Protein AF-A0A2M6YJS7-F1 (afdb_monomer_lite)

Secondary structure (DSSP, 8-state):
--HHHHHHHHHHHHHHHHHHHHHHHHHHHHHHHHHHTTHHHHHS----GGG--HHHHSSSGGGGSHHHHHHHHHHH----S--GGGSGGGHHHHHHHHTSTT-HHHHHHHHHTTEEEETTTEEEE-TTTT-TTB-TTT--B--SSS-GGGS-TTBTB-HHHHHSGGG-HHHHHHHHHHHHH----

Radius of gyration: 23.85 Å; chains: 1; bounding box: 64×37×56 Å

pLDDT: mean 90.02, std 8.27, range [50.81, 96.88]

Foldseek 3Di:
DPPVVVVVVVVVVVVCCVPVNPVVVVVVVVVVVCLVVCVVCVVDPDDDPVPDQQLVVDPHSVCSDPVNVVVCCVVDPDDDPDDLVCLVVCLVVCVVQCPDCPALQNQLVCVVVQWHQFPVHDIFRQGVVGPLQAQRVPRFGDDPPDDPSPTDCCNRHRVCSSCRVVVVPNVVSVVNSCSNPVDPD

Sequence (185 aa):
MAPIRFMQTTKKAVQLVRHFGPGWVCFRLVHALRARAGGLRRGMPAQEWREQPLKGLLKDPALAEPRAYLDYRHAHAPVFFFEPARRRDYSSFFAQWDAEAGSPVALAESLRQGKLRYFARVDGEVGFPPDWHGNPFSGVRAPVDLHWSRIGDFGFGDIKVIWEPNRFGFAYDLVRAYRRTGDER

Structure (mmCIF, N/CA/C/O backbone):
data_AF-A0A2M6YJS7-F1
#
_entry.id   AF-A0A2M6YJS7-F1
#
loop_
_atom_site.group_PDB
_atom_site.id
_atom_site.type_symbol
_atom_site.label_atom_id
_atom_site.label_alt_id
_atom_site.label_comp_id
_atom_site.label_asym_id
_atom_site.label_entity_id
_atom_site.label_seq_id
_atom_site.pdbx_PDB_ins_code
_atom_site.Cartn_x
_atom_site.Cartn_y
_atom_site.Cartn_z
_atom_site.occupancy
_atom_site.B_iso_or_equiv
_atom_site.auth_seq_id
_atom_site.auth_comp_id
_atom_site.auth_asym_id
_atom_site.auth_atom_id
_atom_site.pdbx_PDB_model_num
ATOM 1 N N . MET A 1 1 ? 39.718 11.093 -23.061 1.00 50.81 1 MET A N 1
ATOM 2 C CA . MET A 1 1 ? 38.841 10.937 -21.871 1.00 50.81 1 MET A CA 1
ATOM 3 C C . MET A 1 1 ? 37.839 9.761 -21.946 1.00 50.81 1 MET A C 1
ATOM 5 O O . MET A 1 1 ? 37.037 9.606 -21.036 1.00 50.81 1 MET A O 1
ATOM 9 N N . ALA A 1 2 ? 37.896 8.886 -22.965 1.00 53.66 2 ALA A N 1
ATOM 10 C CA . ALA A 1 2 ? 37.073 7.669 -23.084 1.00 53.66 2 ALA A CA 1
ATOM 11 C C . ALA A 1 2 ? 37.605 6.366 -22.412 1.00 53.66 2 ALA A C 1
ATOM 13 O O . ALA A 1 2 ? 36.776 5.557 -21.989 1.00 53.66 2 ALA A O 1
ATOM 14 N N . PRO A 1 3 ? 38.927 6.120 -22.247 1.00 56.59 3 PRO A N 1
ATOM 15 C CA . PRO A 1 3 ? 39.416 4.783 -21.867 1.00 56.59 3 PRO A CA 1
ATOM 16 C C . PRO A 1 3 ? 39.134 4.410 -20.400 1.00 56.59 3 PRO A C 1
ATOM 18 O O . PRO A 1 3 ? 38.899 3.246 -20.081 1.00 56.59 3 PRO A O 1
ATOM 21 N N . ILE A 1 4 ? 39.062 5.404 -19.507 1.00 60.44 4 ILE A N 1
ATOM 22 C CA . ILE A 1 4 ? 38.832 5.198 -18.066 1.00 60.44 4 ILE A CA 1
ATOM 23 C C . ILE A 1 4 ? 37.407 4.678 -17.794 1.00 60.44 4 ILE A C 1
ATOM 25 O O . ILE A 1 4 ? 37.215 3.771 -16.983 1.00 60.44 4 ILE A O 1
ATOM 29 N N . ARG A 1 5 ? 36.401 5.192 -18.516 1.00 57.56 5 ARG A N 1
ATOM 30 C CA . ARG A 1 5 ? 34.992 4.768 -18.386 1.00 57.56 5 ARG A CA 1
ATOM 31 C C . ARG A 1 5 ? 34.768 3.335 -18.878 1.00 57.56 5 ARG A C 1
ATOM 33 O O . ARG A 1 5 ? 33.973 2.596 -18.293 1.00 57.56 5 ARG A O 1
ATOM 40 N N . PHE A 1 6 ? 35.494 2.931 -19.921 1.00 60.34 6 PHE A N 1
ATOM 41 C CA . PHE A 1 6 ? 35.417 1.582 -20.476 1.00 60.34 6 PHE A CA 1
ATOM 42 C C . PHE A 1 6 ? 35.962 0.543 -19.486 1.00 60.34 6 PHE A C 1
ATOM 44 O O . PHE A 1 6 ? 35.243 -0.384 -19.121 1.00 60.34 6 PHE A O 1
ATOM 51 N N . MET A 1 7 ? 37.160 0.763 -18.927 1.00 60.50 7 MET A N 1
ATOM 52 C CA . MET A 1 7 ? 37.754 -0.143 -17.929 1.00 60.50 7 MET A CA 1
ATOM 53 C C . MET A 1 7 ? 36.890 -0.311 -16.670 1.00 60.50 7 MET A C 1
ATOM 55 O O . MET A 1 7 ? 36.816 -1.404 -16.106 1.00 60.50 7 MET A O 1
ATOM 59 N N . GLN A 1 8 ? 36.213 0.751 -16.222 1.00 68.94 8 GLN A N 1
ATOM 60 C CA . GLN A 1 8 ? 35.293 0.676 -15.083 1.00 68.94 8 GLN A CA 1
ATOM 61 C C . GLN A 1 8 ? 34.052 -0.174 -15.388 1.00 68.94 8 GLN A C 1
ATOM 63 O O . GLN A 1 8 ? 33.571 -0.893 -14.514 1.00 68.94 8 GLN A O 1
ATOM 68 N N . THR A 1 9 ? 33.550 -0.125 -16.621 1.00 79.69 9 THR A N 1
ATOM 69 C CA . THR A 1 9 ? 32.379 -0.900 -17.055 1.00 79.69 9 THR A CA 1
ATOM 70 C C . THR A 1 9 ? 32.705 -2.390 -17.141 1.00 79.69 9 THR A C 1
ATOM 72 O O . THR A 1 9 ? 31.954 -3.213 -16.618 1.00 79.69 9 THR A O 1
ATOM 75 N N . THR A 1 10 ? 33.867 -2.743 -17.696 1.00 79.19 10 THR A N 1
ATOM 76 C CA . THR A 1 10 ? 34.313 -4.140 -17.798 1.00 79.19 10 THR A CA 1
ATOM 77 C C . THR A 1 10 ? 34.559 -4.754 -16.420 1.00 79.19 10 THR A C 1
ATOM 79 O O . THR A 1 10 ? 34.109 -5.866 -16.153 1.00 79.19 10 THR A O 1
ATOM 82 N N . LYS A 1 11 ? 35.190 -4.010 -15.496 1.00 86.00 11 LYS A N 1
ATOM 83 C CA . LYS A 1 11 ? 35.382 -4.460 -14.105 1.00 86.00 11 LYS A CA 1
ATOM 84 C C . LYS A 1 11 ? 34.052 -4.717 -13.391 1.00 86.00 11 LYS A C 1
ATOM 86 O O . LYS A 1 11 ? 33.906 -5.749 -12.741 1.00 86.00 11 LYS A O 1
ATOM 91 N N . LYS A 1 12 ? 33.068 -3.825 -13.554 1.00 86.88 12 LYS A N 1
ATOM 92 C CA . LYS A 1 12 ? 31.717 -4.010 -12.998 1.00 86.88 12 LYS A CA 1
ATOM 93 C C . LYS A 1 12 ? 31.018 -5.232 -13.595 1.00 86.88 12 LYS A C 1
ATOM 95 O O . LYS A 1 12 ? 30.415 -5.994 -12.851 1.00 86.88 12 LYS A O 1
ATOM 100 N N . ALA A 1 13 ? 31.130 -5.456 -14.904 1.00 87.25 13 ALA A N 1
ATOM 101 C CA . ALA A 1 13 ? 30.542 -6.626 -15.559 1.00 87.25 13 ALA A CA 1
ATOM 102 C C . ALA A 1 13 ? 31.133 -7.942 -15.025 1.00 87.25 13 ALA A C 1
ATOM 104 O O . ALA A 1 13 ? 30.385 -8.854 -14.679 1.00 87.25 13 ALA A O 1
ATOM 105 N N . VAL A 1 14 ? 32.461 -8.011 -14.873 1.00 91.81 14 VAL A N 1
ATOM 106 C CA . VAL A 1 14 ? 33.139 -9.172 -14.272 1.00 91.81 14 VAL A CA 1
ATOM 107 C C . VAL A 1 14 ? 32.681 -9.391 -12.829 1.00 91.81 14 VAL A C 1
ATOM 109 O O . VAL A 1 14 ? 32.378 -10.520 -12.453 1.00 91.81 14 VAL A O 1
ATOM 112 N N . GLN A 1 15 ? 32.576 -8.329 -12.025 1.00 94.31 15 GLN A N 1
ATOM 113 C CA . GLN A 1 15 ? 32.067 -8.425 -10.652 1.00 94.31 15 GLN A CA 1
ATOM 114 C C . GLN A 1 15 ? 30.615 -8.918 -10.604 1.00 94.31 15 GLN A C 1
ATOM 116 O O . GLN A 1 15 ? 30.293 -9.777 -9.787 1.00 94.31 15 GLN A O 1
ATOM 121 N N . LEU A 1 16 ? 29.749 -8.435 -11.498 1.00 93.56 16 LEU A N 1
ATOM 122 C CA . LEU A 1 16 ? 28.357 -8.882 -11.574 1.00 93.56 16 LEU A CA 1
ATOM 123 C C . LEU A 1 16 ? 28.262 -10.375 -11.901 1.00 93.56 16 LEU A C 1
ATOM 125 O O . LEU A 1 16 ? 27.552 -11.099 -11.210 1.00 93.56 16 LEU A O 1
ATOM 129 N N . VAL A 1 17 ? 29.011 -10.850 -12.900 1.00 95.25 17 VAL A N 1
ATOM 130 C CA . VAL A 1 17 ? 29.032 -12.278 -13.253 1.00 95.25 17 VAL A CA 1
ATOM 131 C C . VAL A 1 17 ? 29.615 -13.115 -12.115 1.00 95.25 17 VAL A C 1
ATOM 133 O O . VAL A 1 17 ? 29.064 -14.161 -11.793 1.00 95.25 17 VAL A O 1
ATOM 136 N N . ARG A 1 18 ? 30.690 -12.649 -11.468 1.00 95.38 18 ARG A N 1
ATOM 137 C CA . ARG A 1 18 ? 31.338 -13.362 -10.360 1.00 95.38 18 ARG A CA 1
ATOM 138 C C . ARG A 1 18 ? 30.423 -13.530 -9.146 1.00 95.38 18 ARG A C 1
ATOM 140 O O . ARG A 1 18 ? 30.452 -14.585 -8.526 1.00 95.38 18 ARG A O 1
ATOM 147 N N . HIS A 1 19 ? 29.662 -12.497 -8.784 1.00 96.75 19 HIS A N 1
ATOM 148 C CA . HIS A 1 19 ? 28.867 -12.500 -7.552 1.00 96.75 19 HIS A CA 1
ATOM 149 C C . HIS A 1 19 ? 27.421 -12.967 -7.746 1.00 96.75 19 HIS A C 1
ATOM 151 O O . HIS A 1 19 ? 26.878 -13.604 -6.851 1.00 96.75 19 HIS A O 1
ATOM 157 N N . PHE A 1 20 ? 26.799 -12.680 -8.893 1.00 95.31 20 PHE A N 1
ATOM 158 C CA . PHE A 1 20 ? 25.400 -13.042 -9.164 1.00 95.31 20 PHE A CA 1
ATOM 159 C C . PHE A 1 20 ? 25.248 -14.203 -10.156 1.00 95.31 20 PHE A C 1
ATOM 161 O O . PHE A 1 20 ? 24.154 -14.742 -10.314 1.00 95.31 20 PHE A O 1
ATOM 168 N N . GLY A 1 21 ? 26.330 -14.598 -10.829 1.00 96.25 21 GLY A N 1
ATOM 169 C CA . GLY A 1 21 ? 26.322 -15.644 -11.844 1.00 96.25 21 GLY A CA 1
ATOM 170 C C . GLY A 1 21 ? 25.872 -15.150 -13.230 1.00 96.25 21 GLY A C 1
ATOM 171 O O . GLY A 1 21 ? 25.137 -14.165 -13.360 1.00 96.25 21 GLY A O 1
ATOM 172 N N . PRO A 1 22 ? 26.283 -15.844 -14.307 1.00 95.44 22 PRO A N 1
ATOM 173 C CA . PRO A 1 22 ? 25.964 -15.451 -15.680 1.00 95.44 22 PRO A CA 1
ATOM 174 C C . PRO A 1 22 ? 24.460 -15.510 -15.990 1.00 95.44 22 PRO A C 1
ATOM 176 O O . PRO A 1 22 ? 23.955 -14.663 -16.727 1.00 95.44 22 PRO A O 1
ATOM 179 N N . GLY A 1 23 ? 23.724 -16.457 -15.395 1.00 96.19 23 GLY A N 1
ATOM 180 C CA . GLY A 1 23 ? 22.276 -16.589 -15.588 1.00 96.19 23 GLY A CA 1
ATOM 181 C C . GLY A 1 23 ? 21.500 -15.364 -15.099 1.00 96.19 23 GLY A C 1
ATOM 182 O O . GLY A 1 23 ? 20.656 -14.835 -15.822 1.00 96.19 23 GLY A O 1
ATOM 183 N N . TRP A 1 24 ? 21.841 -14.844 -13.916 1.00 95.88 24 TRP A N 1
ATOM 184 C CA . TRP A 1 24 ? 21.224 -13.629 -13.380 1.00 95.88 24 TRP A CA 1
ATOM 185 C C . TRP A 1 24 ? 21.536 -12.400 -14.240 1.00 95.88 24 TRP A C 1
ATOM 187 O O . TRP A 1 24 ? 20.651 -11.585 -14.506 1.00 95.88 24 TRP A O 1
ATOM 197 N N . VAL A 1 25 ? 22.778 -12.281 -14.725 1.00 95.81 25 VAL A N 1
ATOM 198 C CA . VAL A 1 25 ? 23.179 -11.185 -15.621 1.00 95.81 25 VAL A CA 1
ATOM 199 C C . VAL A 1 25 ? 22.399 -11.248 -16.936 1.00 95.81 25 VAL A C 1
ATOM 201 O O . VAL A 1 25 ? 21.845 -10.234 -17.360 1.00 95.81 25 VAL A O 1
ATOM 204 N N . CYS A 1 26 ? 22.286 -12.430 -17.549 1.00 96.62 26 CYS A N 1
ATOM 205 C CA . CYS A 1 26 ? 21.485 -12.634 -18.756 1.00 96.62 26 CYS A CA 1
ATOM 206 C C . CYS A 1 26 ? 20.014 -12.254 -18.523 1.00 96.62 26 CYS A C 1
ATOM 208 O O . CYS A 1 26 ? 19.458 -11.452 -19.275 1.00 96.62 26 CYS A O 1
ATOM 210 N N . PHE A 1 27 ? 19.413 -12.738 -17.432 1.00 95.69 27 PHE A N 1
ATOM 211 C CA . PHE A 1 27 ? 18.051 -12.381 -17.035 1.00 95.69 27 PHE A CA 1
ATOM 212 C C . PHE A 1 27 ? 17.864 -10.862 -16.922 1.00 95.69 27 PHE A C 1
ATOM 214 O O . PHE A 1 27 ? 16.917 -10.310 -17.484 1.00 95.69 27 PHE A O 1
ATOM 221 N N . ARG A 1 28 ? 18.784 -10.160 -16.247 1.00 94.38 28 ARG A N 1
ATOM 222 C CA . ARG A 1 28 ? 18.728 -8.699 -16.088 1.00 94.38 28 ARG A CA 1
ATOM 223 C C . ARG A 1 28 ? 18.851 -7.958 -17.415 1.00 94.38 28 ARG A C 1
ATOM 225 O O . ARG A 1 28 ? 18.133 -6.978 -17.615 1.00 94.38 28 ARG A O 1
ATOM 232 N N . LEU A 1 29 ? 19.715 -8.419 -18.320 1.00 95.19 29 LEU A N 1
ATOM 233 C CA . LEU A 1 29 ? 19.855 -7.839 -19.657 1.00 95.19 29 LEU A CA 1
ATOM 234 C C . LEU A 1 29 ? 18.568 -8.016 -20.467 1.00 95.19 29 LEU A C 1
ATOM 236 O O . LEU A 1 29 ? 18.036 -7.037 -20.989 1.00 95.19 29 LEU A O 1
ATOM 240 N N . VAL A 1 30 ? 18.016 -9.232 -20.507 1.00 96.06 30 VAL A N 1
ATOM 241 C CA . VAL A 1 30 ? 16.742 -9.518 -21.185 1.00 96.06 30 VAL A CA 1
ATOM 242 C C . VAL A 1 30 ? 15.610 -8.682 -20.591 1.00 96.06 30 VAL A C 1
ATOM 244 O O . VAL A 1 30 ? 14.833 -8.083 -21.333 1.00 96.06 30 VAL A O 1
ATOM 247 N N . HIS A 1 31 ? 15.529 -8.581 -19.264 1.00 93.88 31 HIS A N 1
ATOM 248 C CA . HIS A 1 31 ? 14.537 -7.754 -18.582 1.00 93.88 31 HIS A CA 1
ATOM 249 C C . HIS A 1 31 ? 14.654 -6.276 -18.980 1.00 93.88 31 HIS A C 1
ATOM 251 O O . HIS A 1 31 ? 13.658 -5.657 -19.355 1.00 93.88 31 HIS A O 1
ATOM 257 N N . ALA A 1 32 ? 15.865 -5.710 -18.955 1.00 93.44 32 ALA A N 1
ATOM 258 C CA . ALA A 1 32 ? 16.103 -4.320 -19.342 1.00 93.44 32 ALA A CA 1
ATOM 259 C C . ALA A 1 32 ? 15.736 -4.057 -20.813 1.00 93.44 32 ALA A C 1
ATOM 261 O O . ALA A 1 32 ? 15.096 -3.047 -21.119 1.00 93.44 32 ALA A O 1
ATOM 262 N N . LEU A 1 33 ? 16.072 -4.984 -21.717 1.00 95.50 33 LEU A N 1
ATOM 263 C CA . LEU A 1 33 ? 15.686 -4.910 -23.128 1.00 95.50 33 LEU A CA 1
ATOM 264 C C . LEU A 1 33 ? 14.163 -4.972 -23.300 1.00 95.50 33 LEU A C 1
ATOM 266 O O . LEU A 1 33 ? 13.594 -4.126 -23.990 1.00 95.50 33 LEU A O 1
ATOM 270 N N . ARG A 1 34 ? 13.483 -5.909 -22.626 1.00 94.81 34 ARG A N 1
ATOM 271 C CA . ARG A 1 34 ? 12.014 -6.029 -22.649 1.00 94.81 34 ARG A CA 1
ATOM 272 C C . ARG A 1 34 ? 11.330 -4.775 -22.114 1.00 94.81 34 ARG A C 1
ATOM 274 O O . ARG A 1 34 ? 10.341 -4.337 -22.701 1.00 94.81 34 ARG A O 1
ATOM 281 N N . ALA A 1 35 ? 11.846 -4.182 -21.041 1.00 92.50 35 ALA A N 1
ATOM 282 C CA . ALA A 1 35 ? 11.326 -2.933 -20.494 1.00 92.50 35 ALA A CA 1
ATOM 283 C C . ALA A 1 35 ? 11.489 -1.775 -21.495 1.00 92.50 35 ALA A C 1
ATOM 285 O O . ALA A 1 35 ? 10.521 -1.073 -21.797 1.00 92.50 35 ALA A O 1
ATOM 286 N N . ARG A 1 36 ? 12.686 -1.617 -22.078 1.00 92.62 36 ARG A N 1
ATOM 287 C CA . ARG A 1 36 ? 12.995 -0.531 -23.023 1.00 92.62 36 ARG A CA 1
ATOM 288 C C . ARG A 1 36 ? 12.221 -0.649 -24.337 1.00 92.62 36 ARG A C 1
ATOM 290 O O . ARG A 1 36 ? 11.733 0.358 -24.837 1.00 92.62 36 ARG A O 1
ATOM 297 N N . ALA A 1 37 ? 12.047 -1.865 -24.851 1.00 95.06 37 ALA A N 1
ATOM 298 C CA . ALA A 1 37 ? 11.263 -2.152 -26.055 1.00 95.06 37 ALA A CA 1
ATOM 299 C C . ALA A 1 37 ? 9.735 -2.147 -25.817 1.00 95.06 37 ALA A C 1
ATOM 301 O O . ALA A 1 37 ? 8.962 -2.529 -26.701 1.00 95.06 37 ALA A O 1
ATOM 302 N N . GLY A 1 38 ? 9.275 -1.787 -24.611 1.00 94.81 38 GLY A N 1
ATOM 303 C CA . GLY A 1 38 ? 7.854 -1.759 -24.259 1.00 94.81 38 GLY A CA 1
ATOM 304 C C . GLY A 1 38 ? 7.185 -3.138 -24.240 1.00 94.81 38 GLY A C 1
ATOM 305 O O . GLY A 1 38 ? 5.963 -3.223 -24.314 1.00 94.81 38 GLY A O 1
ATOM 306 N N . GLY A 1 39 ? 7.959 -4.224 -24.168 1.00 95.75 39 GLY A N 1
ATOM 307 C CA . GLY A 1 39 ? 7.437 -5.588 -24.070 1.00 95.75 39 GLY A CA 1
ATOM 308 C C . GLY A 1 39 ? 6.639 -5.812 -22.785 1.00 95.75 39 GLY A C 1
ATOM 309 O O . GLY A 1 39 ? 5.609 -6.474 -22.828 1.00 95.75 39 GLY A O 1
ATOM 310 N N . LEU A 1 40 ? 7.061 -5.206 -21.667 1.00 93.81 40 LEU A N 1
ATOM 311 C CA . LEU A 1 40 ? 6.309 -5.258 -20.405 1.00 93.81 40 LEU A CA 1
ATOM 312 C C . LEU A 1 40 ? 4.934 -4.593 -20.543 1.00 93.81 40 LEU A C 1
ATOM 314 O O . LEU A 1 40 ? 3.935 -5.221 -20.233 1.00 93.81 40 LEU A O 1
ATOM 318 N N . ARG A 1 41 ? 4.877 -3.383 -21.109 1.00 94.31 41 ARG A N 1
ATOM 319 C CA . ARG A 1 41 ? 3.620 -2.651 -21.340 1.00 94.31 41 ARG A CA 1
ATOM 320 C C . ARG A 1 41 ? 2.665 -3.382 -22.284 1.00 94.31 41 ARG A C 1
ATOM 322 O O . ARG A 1 41 ? 1.462 -3.337 -22.089 1.00 94.31 41 ARG A O 1
ATOM 329 N N . ARG A 1 42 ? 3.197 -4.032 -23.323 1.00 94.50 42 ARG A N 1
ATOM 330 C CA . ARG A 1 42 ? 2.379 -4.818 -24.261 1.00 94.50 42 ARG A CA 1
ATOM 331 C C . ARG A 1 42 ? 1.831 -6.095 -23.628 1.00 94.50 42 ARG A C 1
ATOM 333 O O . ARG A 1 42 ? 0.717 -6.478 -23.943 1.00 94.50 42 ARG A O 1
ATOM 340 N N . GLY A 1 43 ? 2.613 -6.750 -22.768 1.00 93.94 43 GLY A N 1
ATOM 341 C CA . GLY A 1 43 ? 2.186 -7.974 -22.085 1.00 93.94 43 GLY A CA 1
ATOM 342 C C . GLY A 1 43 ? 1.309 -7.732 -20.855 1.00 93.94 43 GLY A C 1
ATOM 343 O O . GLY A 1 43 ? 0.582 -8.629 -20.455 1.00 93.94 43 GLY A O 1
ATOM 344 N N . MET A 1 44 ? 1.393 -6.545 -20.253 1.00 92.44 44 MET A N 1
ATOM 345 C CA . MET A 1 44 ? 0.661 -6.153 -19.046 1.00 92.44 44 MET A CA 1
ATOM 346 C C . MET A 1 44 ? 0.090 -4.740 -19.233 1.00 92.44 44 MET A C 1
ATOM 348 O O . MET A 1 44 ? 0.574 -3.800 -18.602 1.00 92.44 44 MET A O 1
ATOM 352 N N . PRO A 1 45 ? -0.873 -4.543 -20.148 1.00 91.31 45 PRO A N 1
ATOM 353 C CA . PRO A 1 45 ? -1.482 -3.234 -20.338 1.00 91.31 45 PRO A CA 1
ATOM 354 C C . PRO A 1 45 ? -2.149 -2.768 -19.039 1.00 91.31 45 PRO A C 1
ATOM 356 O O . PRO A 1 45 ? -2.782 -3.558 -18.340 1.00 91.31 45 PRO A O 1
ATOM 359 N N . ALA A 1 46 ? -2.003 -1.481 -18.719 1.00 88.81 46 ALA A N 1
ATOM 360 C CA . ALA A 1 46 ? -2.801 -0.872 -17.663 1.00 88.81 46 ALA A CA 1
ATOM 361 C C . ALA A 1 46 ? -4.269 -0.865 -18.109 1.00 88.81 46 ALA A C 1
ATOM 363 O O . ALA A 1 46 ? -4.555 -0.555 -19.266 1.00 88.81 46 ALA A O 1
ATOM 364 N N . GLN A 1 47 ? -5.167 -1.242 -17.206 1.00 88.38 47 GLN A N 1
ATOM 365 C CA . GLN A 1 47 ? -6.599 -1.360 -17.458 1.00 88.38 47 GLN A CA 1
ATOM 366 C C . GLN A 1 47 ? -7.364 -0.737 -16.304 1.00 88.38 47 GLN A C 1
ATOM 368 O O . GLN A 1 47 ? -6.899 -0.745 -15.161 1.00 88.38 47 GLN A O 1
ATOM 373 N N . GLU A 1 48 ? -8.559 -0.253 -16.606 1.00 88.06 48 GLU A N 1
ATOM 374 C CA . GLU A 1 48 ? -9.468 0.242 -15.587 1.00 88.06 48 GLU A CA 1
ATOM 375 C C . GLU A 1 48 ? -10.011 -0.914 -14.742 1.00 88.06 48 GLU A C 1
ATOM 377 O O . GLU A 1 48 ? -10.260 -2.018 -15.234 1.00 88.06 48 GLU A O 1
ATOM 382 N N . TRP A 1 49 ? -10.272 -0.659 -13.459 1.00 84.88 49 TRP A N 1
ATOM 383 C CA . TRP A 1 49 ? -10.856 -1.672 -12.569 1.00 84.88 49 TRP A CA 1
ATOM 384 C C . TRP A 1 49 ? -12.213 -2.191 -13.063 1.00 84.88 49 TRP A C 1
ATOM 386 O O . TRP A 1 49 ? -12.555 -3.346 -12.823 1.00 84.88 49 TRP A O 1
ATOM 396 N N . ARG A 1 50 ? -12.972 -1.360 -13.789 1.00 86.62 50 ARG A N 1
ATOM 397 C CA . ARG A 1 50 ? -14.277 -1.722 -14.370 1.00 86.62 50 ARG A CA 1
ATOM 398 C C . ARG A 1 50 ? -14.173 -2.706 -15.535 1.0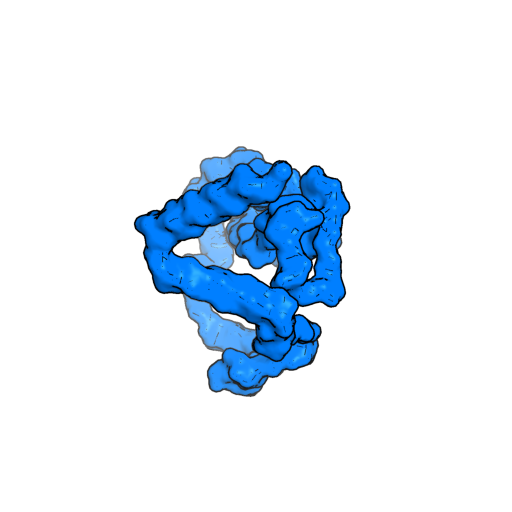0 86.62 50 ARG A C 1
ATOM 400 O O . ARG A 1 50 ? -15.155 -3.364 -15.855 1.00 86.62 50 ARG A O 1
ATOM 407 N N . GLU A 1 51 ? -13.006 -2.790 -16.164 1.00 88.00 51 GLU A N 1
ATOM 408 C CA . GLU A 1 51 ? -12.744 -3.660 -17.313 1.00 88.00 51 GLU A CA 1
ATOM 409 C C . GLU A 1 51 ? -12.181 -5.023 -16.887 1.00 88.00 51 GLU A C 1
ATOM 411 O O . GLU A 1 51 ? -12.014 -5.915 -17.720 1.00 88.00 51 GLU A O 1
ATOM 416 N N . GLN A 1 52 ? -11.901 -5.209 -15.591 1.00 87.00 52 GLN A N 1
ATOM 417 C CA . GLN A 1 52 ? -11.344 -6.454 -15.075 1.00 87.00 52 GLN A CA 1
ATOM 418 C C . GLN A 1 52 ? -12.345 -7.609 -15.234 1.00 87.00 52 GLN A C 1
ATOM 420 O O . GLN A 1 52 ? -13.476 -7.524 -14.742 1.00 87.00 52 GLN A O 1
ATOM 425 N N . PRO A 1 53 ? -11.953 -8.731 -15.865 1.00 87.06 53 PRO A N 1
ATOM 426 C CA . PRO A 1 53 ? -12.858 -9.835 -16.153 1.00 87.06 53 PRO A CA 1
ATOM 427 C C . PRO A 1 53 ? -13.055 -10.721 -14.914 1.00 87.06 53 PRO A C 1
ATOM 429 O O . PRO A 1 53 ? -12.636 -11.878 -14.903 1.00 87.06 53 PRO A O 1
ATOM 432 N N . LEU A 1 54 ? -13.711 -10.204 -13.865 1.00 88.06 54 LEU A N 1
ATOM 433 C CA . LEU A 1 54 ? -13.919 -10.911 -12.588 1.00 88.06 54 LEU A CA 1
ATOM 434 C C . LEU A 1 54 ? -14.464 -12.336 -12.778 1.00 88.06 54 LEU A C 1
ATOM 436 O O . LEU A 1 54 ? -13.991 -13.265 -12.130 1.00 88.06 54 LEU A O 1
ATOM 440 N N . LYS A 1 55 ? -15.378 -12.532 -13.738 1.00 91.88 55 LYS A N 1
ATOM 441 C CA . LYS A 1 55 ? -15.929 -13.850 -14.108 1.00 91.88 55 LYS A CA 1
ATOM 442 C C . LYS A 1 55 ? -14.858 -14.886 -14.460 1.00 91.88 55 LYS A C 1
ATOM 444 O O . LYS A 1 55 ? -15.033 -16.052 -14.138 1.00 91.88 55 LYS A O 1
ATOM 449 N N . GLY A 1 56 ? -13.772 -14.470 -15.111 1.00 90.81 56 GLY A N 1
ATOM 450 C CA . GLY A 1 56 ? -12.656 -15.345 -15.478 1.00 90.81 56 GLY A CA 1
ATOM 451 C C . GLY A 1 56 ? -11.596 -15.501 -14.384 1.00 90.81 56 GLY A C 1
ATOM 452 O O . GLY A 1 56 ? -10.753 -16.387 -14.483 1.00 90.81 56 GLY A O 1
ATOM 453 N N . LEU A 1 57 ? -11.619 -14.649 -13.354 1.00 89.81 57 LEU A N 1
ATOM 454 C CA . LEU A 1 57 ? -10.693 -14.712 -12.217 1.00 89.81 57 LEU A CA 1
ATOM 455 C C . LEU A 1 57 ? -11.221 -15.592 -11.078 1.00 89.81 57 LEU A C 1
ATOM 457 O O . LEU A 1 57 ? -10.445 -16.081 -10.256 1.00 89.81 57 LEU A O 1
ATOM 461 N N . LEU A 1 58 ? -12.538 -15.780 -11.010 1.00 92.12 58 LEU A N 1
ATOM 462 C CA . LEU A 1 58 ? -13.197 -16.575 -9.983 1.00 92.12 58 LEU A CA 1
ATOM 463 C C . LEU A 1 58 ? -13.355 -18.032 -10.425 1.00 92.12 58 LEU A C 1
ATOM 465 O O . LEU A 1 58 ? -13.573 -18.327 -11.596 1.00 92.12 58 LEU A O 1
ATOM 469 N N . LYS A 1 59 ? -13.286 -18.955 -9.457 1.00 92.19 59 LYS A N 1
ATOM 470 C CA . LYS A 1 59 ? -13.580 -20.380 -9.697 1.00 92.19 59 LYS A CA 1
ATOM 471 C C . LYS A 1 59 ? -15.042 -20.603 -10.089 1.00 92.19 59 LYS A C 1
ATOM 473 O O . LYS A 1 59 ? -15.320 -21.474 -10.903 1.00 92.19 59 LYS A O 1
ATOM 478 N N . ASP A 1 60 ? -15.943 -19.826 -9.492 1.00 93.81 60 ASP A N 1
ATOM 479 C CA . ASP A 1 60 ? -17.361 -19.788 -9.832 1.00 93.81 60 ASP A CA 1
ATOM 480 C C . ASP A 1 60 ? -17.688 -18.425 -10.471 1.00 93.81 60 ASP A C 1
ATOM 482 O O . ASP A 1 60 ? -17.655 -17.401 -9.778 1.00 93.81 60 ASP A O 1
ATOM 486 N N . PRO A 1 61 ? -18.000 -18.382 -11.777 1.00 94.50 61 PRO A N 1
ATOM 487 C CA . PRO A 1 61 ? -18.351 -17.148 -12.472 1.00 94.50 61 PRO A CA 1
ATOM 488 C C . PRO A 1 61 ? -19.621 -16.463 -11.951 1.00 94.50 61 PRO A C 1
ATOM 490 O O . PRO A 1 61 ? -19.762 -15.253 -12.137 1.00 94.50 61 PRO A O 1
ATOM 493 N N . ALA A 1 62 ? -20.545 -17.192 -11.310 1.00 92.75 62 ALA A N 1
ATOM 494 C CA . ALA A 1 62 ? -21.763 -16.609 -10.742 1.00 92.75 62 ALA A CA 1
ATOM 495 C C . ALA A 1 62 ? -21.452 -15.664 -9.570 1.00 92.75 62 ALA A C 1
ATOM 497 O O . ALA A 1 62 ? -22.173 -14.696 -9.332 1.00 92.75 62 ALA A O 1
ATOM 498 N N . LEU A 1 63 ? -20.322 -15.889 -8.893 1.00 94.38 63 LEU A N 1
ATOM 499 C CA . LEU A 1 63 ? -19.828 -15.050 -7.803 1.00 94.38 63 LEU A CA 1
ATOM 500 C C . LEU A 1 63 ? -19.196 -13.733 -8.274 1.00 94.38 63 LEU A C 1
ATOM 502 O O . LEU A 1 63 ? -18.738 -12.951 -7.447 1.00 94.38 63 LEU A O 1
ATOM 506 N N . ALA A 1 64 ? -19.148 -13.464 -9.580 1.00 93.12 64 ALA A N 1
ATOM 507 C CA . ALA A 1 64 ? -18.685 -12.172 -10.082 1.00 93.12 64 ALA A CA 1
ATOM 508 C C . ALA A 1 64 ? -19.687 -11.037 -9.813 1.00 93.12 64 ALA A C 1
ATOM 510 O O . ALA A 1 64 ? -19.306 -9.869 -9.854 1.00 93.12 64 ALA A O 1
ATOM 511 N N . GLU A 1 65 ? -20.953 -11.367 -9.541 1.00 91.94 65 GLU A N 1
ATOM 512 C CA . GLU A 1 65 ? -21.972 -10.380 -9.200 1.00 91.94 65 GLU A CA 1
ATOM 513 C C . GLU A 1 65 ? -21.853 -9.961 -7.723 1.00 91.94 65 GLU A C 1
ATOM 515 O O . GLU A 1 65 ? -21.881 -10.828 -6.843 1.00 91.94 65 GLU A O 1
ATOM 520 N N . PRO A 1 66 ? -21.783 -8.652 -7.399 1.00 91.25 66 PRO A N 1
ATOM 521 C CA . PRO A 1 66 ? -21.508 -8.188 -6.036 1.00 91.25 66 PRO A CA 1
ATOM 522 C C . PRO A 1 66 ? -22.468 -8.730 -4.970 1.00 91.25 66 PRO A C 1
ATOM 524 O O . PRO A 1 66 ? -22.038 -9.103 -3.881 1.00 91.25 66 PRO A O 1
ATOM 527 N N . ARG A 1 67 ? -23.769 -8.796 -5.286 1.00 94.88 67 ARG A N 1
ATOM 528 C CA . ARG A 1 67 ? -24.796 -9.309 -4.362 1.00 94.88 67 ARG A CA 1
ATOM 529 C C . ARG A 1 67 ? -24.661 -10.815 -4.153 1.00 94.88 67 ARG A C 1
ATOM 531 O O . ARG A 1 67 ? -24.642 -11.260 -3.015 1.00 94.88 67 ARG A O 1
ATOM 538 N N . ALA A 1 68 ? -24.460 -11.570 -5.233 1.00 94.25 68 ALA A N 1
ATOM 539 C CA . ALA A 1 68 ? -24.250 -13.013 -5.151 1.00 94.25 68 ALA A CA 1
ATOM 540 C C . ALA A 1 68 ? -22.998 -13.353 -4.328 1.00 94.25 68 ALA A C 1
ATOM 542 O O . ALA A 1 68 ? -23.026 -14.265 -3.504 1.00 94.25 68 ALA A O 1
ATOM 543 N N . TYR A 1 69 ? -21.913 -12.589 -4.501 1.00 93.25 69 TYR A N 1
ATOM 544 C CA . TYR A 1 69 ? -20.706 -12.756 -3.696 1.00 93.25 69 TYR A CA 1
ATOM 545 C C . TYR A 1 69 ? -20.946 -12.454 -2.214 1.00 93.25 69 TYR A C 1
ATOM 547 O O . TYR A 1 69 ? -20.489 -13.208 -1.355 1.00 93.25 69 TYR A O 1
ATOM 555 N N . LEU A 1 70 ? -21.667 -11.372 -1.906 1.00 93.62 70 LEU A N 1
ATOM 556 C CA . LEU A 1 70 ? -22.006 -11.001 -0.534 1.00 93.62 70 LEU A CA 1
ATOM 557 C C . LEU A 1 70 ? -22.826 -12.103 0.153 1.00 93.62 70 LEU A C 1
ATOM 559 O O . LEU A 1 70 ? -22.438 -12.570 1.224 1.00 93.62 70 LEU A O 1
ATOM 563 N N . ASP A 1 71 ? -23.894 -12.572 -0.493 1.00 95.25 71 ASP A N 1
ATOM 564 C CA . ASP A 1 71 ? -24.760 -13.636 0.028 1.00 95.25 71 ASP A CA 1
ATOM 565 C C . ASP A 1 71 ? -23.978 -14.943 0.227 1.00 95.25 71 ASP A C 1
ATOM 567 O O . ASP A 1 71 ? -24.062 -15.580 1.282 1.00 95.25 71 ASP A O 1
ATOM 571 N N . TYR A 1 72 ? -23.132 -15.306 -0.744 1.00 94.31 72 TYR A N 1
ATOM 572 C CA . TYR A 1 72 ? -22.233 -16.454 -0.636 1.00 94.31 72 TYR A CA 1
ATOM 573 C C . TYR A 1 72 ? -21.315 -16.340 0.585 1.00 94.31 72 TYR A C 1
ATOM 575 O O . TYR A 1 72 ? -21.175 -17.304 1.341 1.00 94.31 72 TYR A O 1
ATOM 583 N N . ARG A 1 73 ? -20.708 -15.167 0.811 1.00 92.31 73 ARG A N 1
ATOM 584 C CA . ARG A 1 73 ? -19.836 -14.924 1.966 1.00 92.31 73 ARG A CA 1
ATOM 585 C C . ARG A 1 73 ? -20.603 -14.970 3.282 1.00 92.31 73 ARG A C 1
ATOM 587 O O . ARG A 1 73 ? -20.063 -15.524 4.229 1.00 92.31 73 ARG A O 1
ATOM 594 N N . HIS A 1 74 ? -21.834 -14.471 3.354 1.00 89.94 74 HIS A N 1
ATOM 595 C CA . HIS A 1 74 ? -22.651 -14.598 4.564 1.00 89.94 74 HIS A CA 1
ATOM 596 C C . HIS A 1 74 ? -23.002 -16.053 4.888 1.00 89.94 74 HIS A C 1
ATOM 598 O O . HIS A 1 74 ? -22.946 -16.441 6.052 1.00 89.94 74 HIS A O 1
ATOM 604 N N . ALA A 1 75 ? -23.316 -16.864 3.876 1.00 94.00 75 ALA A N 1
ATOM 605 C CA . ALA A 1 75 ? -23.690 -18.264 4.070 1.00 94.00 75 ALA A CA 1
ATOM 606 C C . ALA A 1 75 ? -22.492 -19.207 4.311 1.00 94.00 75 ALA A C 1
ATOM 608 O O . ALA A 1 75 ? -22.649 -20.230 4.972 1.00 94.00 75 ALA A O 1
ATOM 609 N N . HIS A 1 76 ? -21.302 -18.880 3.788 1.00 92.19 76 HIS A N 1
ATOM 610 C CA . HIS A 1 76 ? -20.137 -19.785 3.770 1.00 92.19 76 HIS A CA 1
ATOM 611 C C . HIS A 1 76 ? -18.883 -19.209 4.439 1.00 92.19 76 HIS A C 1
ATOM 613 O O . HIS A 1 76 ? -17.793 -19.775 4.296 1.00 92.19 76 HIS A O 1
ATOM 619 N N . ALA A 1 77 ? -18.974 -18.063 5.123 1.00 84.38 77 ALA A N 1
ATOM 620 C CA . ALA A 1 77 ? -17.827 -17.524 5.843 1.00 84.38 77 ALA A CA 1
ATOM 621 C C . ALA A 1 77 ? -17.332 -18.554 6.872 1.00 84.38 77 ALA A C 1
ATOM 623 O O . ALA A 1 77 ? -18.134 -19.084 7.643 1.00 84.38 77 ALA A O 1
ATOM 624 N N . PRO A 1 78 ? -16.017 -18.836 6.915 1.00 82.62 78 PRO A N 1
ATOM 625 C CA . PRO A 1 78 ? -15.474 -19.642 7.993 1.00 82.62 78 PRO A CA 1
ATOM 626 C C . PRO A 1 78 ? -15.738 -18.935 9.322 1.00 82.62 78 PRO A C 1
ATOM 628 O O . PRO A 1 78 ? -15.768 -17.701 9.381 1.00 82.62 78 PRO A O 1
ATOM 631 N N . VAL A 1 79 ? -15.879 -19.719 10.390 1.00 75.75 79 VAL A N 1
ATOM 632 C CA . VAL A 1 79 ? -15.954 -19.176 11.747 1.00 75.75 79 VAL A CA 1
ATOM 633 C C . VAL A 1 79 ? -14.703 -18.333 11.973 1.00 75.75 79 VAL A C 1
ATOM 635 O O . VAL A 1 79 ? -13.577 -18.830 11.915 1.00 75.75 79 VAL A O 1
ATOM 638 N N . PHE A 1 80 ? -14.897 -17.031 12.157 1.00 73.31 80 PHE A N 1
ATOM 639 C CA . PHE A 1 80 ? -13.798 -16.138 12.473 1.00 73.31 80 PHE A CA 1
ATOM 640 C C . PHE A 1 80 ? -13.304 -16.466 13.882 1.00 73.31 80 PHE A C 1
ATOM 642 O O . PHE A 1 80 ? -14.105 -16.793 14.754 1.00 73.31 80 PHE A O 1
ATOM 649 N N . PHE A 1 81 ? -11.998 -16.352 14.130 1.00 67.50 81 PHE A N 1
ATOM 650 C CA . PHE A 1 81 ? -11.382 -16.716 15.417 1.00 67.50 81 PHE A CA 1
ATOM 651 C C . PHE A 1 81 ? -11.944 -15.955 16.635 1.00 67.50 81 PHE A C 1
ATOM 653 O O . PHE A 1 81 ? -11.575 -16.250 17.769 1.00 67.50 81 PHE A O 1
ATOM 660 N N . PHE A 1 82 ? -12.813 -14.964 16.416 1.00 71.94 82 PHE A N 1
ATOM 661 C CA . PHE A 1 82 ? -13.371 -14.106 17.446 1.00 71.94 82 PHE A CA 1
ATOM 662 C C . PHE A 1 82 ? -14.879 -13.946 17.272 1.00 71.94 82 PHE A C 1
ATOM 664 O O . PHE A 1 82 ? -15.350 -13.516 16.221 1.00 71.94 82 PHE A O 1
ATOM 671 N N . GLU A 1 83 ? -15.619 -14.177 18.352 1.00 80.38 83 GLU A N 1
ATOM 672 C CA . GLU A 1 83 ? -17.024 -13.797 18.457 1.00 80.38 83 GLU A CA 1
ATOM 673 C C . GLU A 1 83 ? -17.128 -12.350 18.972 1.00 80.38 83 GLU A C 1
ATOM 675 O O . GLU A 1 83 ? -16.642 -12.049 20.075 1.00 80.38 83 GLU A O 1
ATOM 680 N N . PRO A 1 84 ? -17.761 -11.423 18.223 1.00 79.75 84 PRO A N 1
ATOM 681 C CA . PRO A 1 84 ? -17.957 -10.043 18.670 1.00 79.75 84 PRO A CA 1
ATOM 682 C C . PRO A 1 84 ? -18.658 -9.946 20.033 1.00 79.75 84 PRO A C 1
ATOM 684 O O . PRO A 1 84 ? -18.259 -9.129 20.861 1.00 79.75 84 PRO A O 1
ATOM 687 N N . ALA A 1 85 ? -19.615 -10.841 20.307 1.00 83.94 85 ALA A N 1
ATOM 688 C CA . ALA A 1 85 ? -20.336 -10.915 21.580 1.00 83.94 85 ALA A CA 1
ATOM 689 C C . ALA A 1 85 ? -19.407 -11.148 22.787 1.00 83.94 85 ALA A C 1
ATOM 691 O O . ALA A 1 85 ? -19.621 -10.586 23.858 1.00 83.94 85 ALA A O 1
ATOM 692 N N . ARG A 1 86 ? -18.316 -11.898 22.597 1.00 86.75 86 ARG A N 1
ATOM 693 C CA . ARG A 1 86 ? -17.338 -12.234 23.641 1.00 86.75 86 ARG A CA 1
ATOM 694 C C . ARG A 1 86 ? -16.209 -11.215 23.757 1.00 86.75 86 ARG A C 1
ATOM 696 O O . ARG A 1 86 ? -15.095 -11.551 24.130 1.00 86.75 86 ARG A O 1
ATOM 703 N N . ARG A 1 87 ? -16.418 -9.963 23.344 1.00 86.88 87 ARG A N 1
ATOM 704 C CA . ARG A 1 87 ? -15.381 -8.913 23.390 1.00 86.88 87 ARG A CA 1
ATOM 705 C C . ARG A 1 87 ? -14.848 -8.664 24.797 1.00 86.88 87 ARG A C 1
ATOM 707 O O . ARG A 1 87 ? -13.636 -8.572 24.979 1.00 86.88 87 ARG A O 1
ATOM 714 N N . ARG A 1 88 ? -15.757 -8.570 25.767 1.00 86.56 88 ARG A N 1
ATOM 715 C CA . ARG A 1 88 ? -15.432 -8.246 27.162 1.00 86.56 88 ARG A CA 1
ATOM 716 C C . ARG A 1 88 ? -14.585 -9.328 27.829 1.00 86.56 88 ARG A C 1
ATOM 718 O O . ARG A 1 88 ? -13.709 -8.988 28.610 1.00 86.56 88 ARG A O 1
ATOM 725 N N . ASP A 1 89 ? -14.769 -10.590 27.447 1.00 90.00 89 ASP A N 1
ATOM 726 C CA . ASP A 1 89 ? -14.012 -11.730 27.982 1.00 90.00 89 ASP A CA 1
ATOM 727 C C . ASP A 1 89 ? -12.493 -11.585 27.794 1.00 90.00 89 ASP A C 1
ATOM 729 O O . ASP A 1 89 ? -11.723 -12.151 28.564 1.00 90.00 89 ASP A O 1
ATOM 733 N N . TYR A 1 90 ? -12.055 -10.833 26.775 1.00 86.50 90 TYR A N 1
ATOM 734 C CA . TYR A 1 90 ? -10.640 -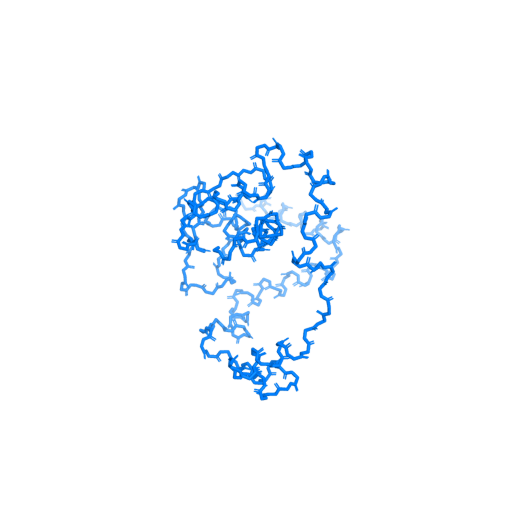10.715 26.416 1.00 86.50 90 TYR A CA 1
ATOM 735 C C . TYR A 1 90 ? -10.043 -9.322 26.642 1.00 86.50 90 TYR A C 1
ATOM 737 O O . TYR A 1 90 ? -8.868 -9.122 26.340 1.00 86.50 90 TYR A O 1
ATOM 745 N N . SER A 1 91 ? -10.807 -8.344 27.143 1.00 86.19 91 SER A N 1
ATOM 746 C CA . SER A 1 91 ? -10.321 -6.959 27.242 1.00 86.19 91 SER A CA 1
ATOM 747 C C . SER A 1 91 ? -9.135 -6.814 28.198 1.00 86.19 91 SER A C 1
ATOM 749 O O . SER A 1 91 ? -8.218 -6.044 27.929 1.00 86.19 91 SER A O 1
ATOM 751 N N . SER A 1 92 ? -9.107 -7.591 29.285 1.00 90.0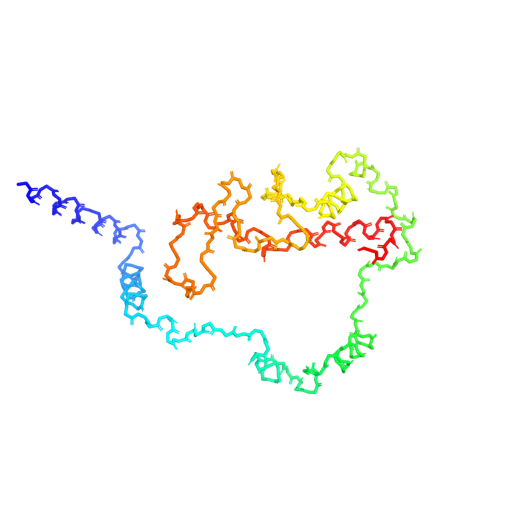6 92 SER A N 1
ATOM 752 C CA . SER A 1 92 ? -8.009 -7.574 30.260 1.00 90.06 92 SER A CA 1
ATOM 753 C C . SER A 1 92 ? -6.675 -8.021 29.661 1.00 90.06 92 SER A C 1
ATOM 755 O O . SER A 1 92 ? -5.639 -7.468 30.023 1.00 90.06 92 SER A O 1
ATOM 757 N N . PHE A 1 93 ? -6.684 -8.954 28.701 1.00 88.44 93 PHE A N 1
ATOM 758 C CA . PHE A 1 93 ? -5.461 -9.398 28.028 1.00 88.44 93 PHE A CA 1
ATOM 759 C C . PHE A 1 93 ? -4.823 -8.293 27.190 1.00 88.44 93 PHE A C 1
ATOM 761 O O . PHE A 1 93 ? -3.626 -8.355 26.942 1.00 88.44 93 PHE A O 1
ATOM 768 N N . PHE A 1 94 ? -5.593 -7.289 26.755 1.00 88.75 94 PHE A N 1
ATOM 769 C CA . PHE A 1 94 ? -5.095 -6.226 25.882 1.00 88.75 94 PHE A CA 1
ATOM 770 C C . PHE A 1 94 ? -4.767 -4.913 26.595 1.00 88.75 94 PHE A C 1
ATOM 772 O O . PHE A 1 94 ? -4.186 -4.027 25.971 1.00 88.75 94 PHE A O 1
ATOM 779 N N . ALA A 1 95 ? -5.058 -4.807 27.896 1.00 87.94 95 ALA A N 1
ATOM 780 C CA . ALA A 1 95 ? -4.958 -3.562 28.657 1.00 87.94 95 ALA A CA 1
ATOM 781 C C . ALA A 1 95 ? -3.585 -2.873 28.547 1.00 87.94 95 ALA A C 1
ATOM 783 O O . ALA A 1 95 ? -3.523 -1.652 28.437 1.00 87.94 95 ALA A O 1
ATOM 784 N N . GLN A 1 96 ? -2.493 -3.647 28.524 1.00 89.00 96 GLN A N 1
ATOM 785 C CA . GLN A 1 96 ? -1.144 -3.098 28.365 1.00 89.00 96 GLN A CA 1
ATOM 786 C C . GLN A 1 96 ? -0.963 -2.391 27.013 1.00 89.00 96 GLN A C 1
ATOM 788 O O . GLN A 1 96 ? -0.478 -1.266 26.977 1.00 89.00 96 GLN A O 1
ATOM 793 N N . TRP A 1 97 ? -1.371 -3.026 25.911 1.00 85.56 97 TRP A N 1
ATOM 794 C CA . TRP A 1 97 ? -1.221 -2.463 24.563 1.00 85.56 97 TRP A CA 1
ATOM 795 C C . TRP A 1 97 ? -2.196 -1.320 24.285 1.00 85.56 97 TRP A C 1
ATOM 797 O O . TRP A 1 97 ? -1.904 -0.439 23.479 1.00 85.56 97 TRP A O 1
ATOM 807 N N . ASP A 1 98 ? -3.355 -1.325 24.941 1.00 88.12 98 ASP A N 1
ATOM 808 C CA . ASP A 1 98 ? -4.369 -0.291 24.749 1.00 88.12 98 ASP A CA 1
ATOM 809 C C . ASP A 1 98 ? -4.019 1.017 25.491 1.00 88.12 98 ASP A C 1
ATOM 811 O O . ASP A 1 98 ? -4.489 2.083 25.097 1.00 88.12 98 ASP A O 1
ATOM 815 N N . ALA A 1 99 ? -3.158 0.957 26.516 1.00 83.38 99 ALA A N 1
ATOM 816 C CA . ALA A 1 99 ? -2.671 2.126 27.254 1.00 83.38 99 ALA A CA 1
ATOM 817 C C . ALA A 1 99 ? -1.554 2.906 26.527 1.00 83.38 99 ALA A C 1
ATOM 819 O O . ALA A 1 99 ? -1.224 4.027 26.918 1.00 83.38 99 ALA A O 1
ATOM 820 N N . GLU A 1 100 ? -0.952 2.333 25.483 1.00 83.75 100 GLU A N 1
ATOM 821 C CA . GLU A 1 100 ? 0.120 2.975 24.723 1.00 83.75 100 GLU A CA 1
ATOM 822 C C . GLU A 1 100 ? -0.429 3.998 23.713 1.00 83.75 100 GLU A C 1
ATOM 824 O O . GLU A 1 100 ? -1.481 3.809 23.103 1.00 83.75 100 GLU A O 1
ATOM 829 N N . ALA A 1 101 ? 0.336 5.064 23.443 1.00 76.31 101 ALA A N 1
ATOM 830 C CA . ALA A 1 101 ? -0.029 6.087 22.451 1.00 76.31 101 ALA A CA 1
ATOM 831 C C . ALA A 1 101 ? -0.173 5.540 21.011 1.00 76.31 101 ALA A C 1
ATOM 833 O O . ALA A 1 101 ? -0.716 6.217 20.142 1.00 76.31 101 ALA A O 1
ATOM 834 N N . GLY A 1 102 ? 0.322 4.325 20.751 1.00 84.50 102 GLY A N 1
ATOM 835 C CA . GLY A 1 102 ? 0.192 3.603 19.485 1.00 84.50 102 GLY A CA 1
ATOM 836 C C . GLY A 1 102 ? -0.902 2.535 19.484 1.00 84.50 102 GLY A C 1
ATOM 837 O O . GLY A 1 102 ? -0.810 1.598 18.691 1.00 84.50 102 GLY A O 1
ATOM 838 N N . SER A 1 103 ? -1.892 2.618 20.381 1.00 93.00 103 SER A N 1
ATOM 839 C CA . SER A 1 103 ? -2.972 1.633 20.433 1.00 93.00 103 SER A CA 1
ATOM 840 C C . SER A 1 103 ? -3.729 1.551 19.096 1.00 93.00 103 SER A C 1
ATOM 842 O O . SER A 1 103 ? -3.828 2.547 18.371 1.00 93.00 103 SER A O 1
ATOM 844 N N . PRO A 1 104 ? -4.322 0.391 18.754 1.00 92.75 104 PRO A N 1
ATOM 845 C CA . PRO A 1 104 ? -5.067 0.251 17.504 1.00 92.75 104 PRO A CA 1
ATOM 846 C C . PRO A 1 104 ? -6.195 1.276 17.340 1.00 92.75 104 PRO A C 1
ATOM 848 O O . PRO A 1 104 ? -6.444 1.741 16.234 1.00 92.75 104 PRO A O 1
ATOM 851 N N . VAL A 1 105 ? -6.848 1.664 18.442 1.00 93.50 105 VAL A N 1
ATOM 852 C CA . VAL A 1 105 ? -7.914 2.679 18.436 1.00 93.50 105 VAL A CA 1
ATOM 853 C C . VAL A 1 105 ? -7.351 4.060 18.090 1.00 93.50 105 VAL A C 1
ATOM 855 O O . VAL A 1 105 ? -7.926 4.761 17.262 1.00 93.50 105 VAL A O 1
ATOM 858 N N . ALA A 1 106 ? -6.202 4.438 18.658 1.00 93.88 106 ALA A N 1
ATOM 859 C CA . ALA A 1 106 ? -5.546 5.702 18.328 1.00 93.88 106 ALA A CA 1
ATOM 860 C C . ALA A 1 106 ? -5.080 5.743 16.861 1.00 93.88 106 ALA A C 1
ATOM 862 O O . ALA A 1 106 ? -5.243 6.760 16.187 1.00 93.88 106 ALA A O 1
ATOM 863 N N . LEU A 1 107 ? -4.547 4.630 16.345 1.00 94.50 107 LEU A N 1
ATOM 864 C CA . LEU A 1 107 ? -4.149 4.507 14.939 1.00 94.50 107 LEU A CA 1
ATOM 865 C C . LEU A 1 107 ? -5.353 4.603 13.990 1.00 94.50 107 LEU A C 1
ATOM 867 O O . LEU A 1 107 ? -5.267 5.293 12.975 1.00 94.50 107 LEU A O 1
ATOM 871 N N . ALA A 1 108 ? -6.483 3.981 14.337 1.00 94.75 108 ALA A N 1
ATOM 872 C CA . ALA A 1 108 ? -7.726 4.091 13.573 1.00 94.75 108 ALA A CA 1
ATOM 873 C C . ALA A 1 108 ? -8.257 5.538 13.525 1.00 94.75 108 ALA A C 1
ATOM 875 O O . ALA A 1 108 ? -8.600 6.034 12.450 1.00 94.75 108 ALA A O 1
ATOM 876 N N . GLU A 1 109 ? -8.255 6.257 14.652 1.00 94.56 109 GLU A N 1
ATOM 877 C CA . GLU A 1 109 ? -8.646 7.675 14.674 1.00 94.56 109 GLU A CA 1
ATOM 878 C C . GLU A 1 109 ? -7.680 8.566 13.884 1.00 94.56 109 GLU A C 1
ATOM 880 O O . GLU A 1 109 ? -8.118 9.490 13.197 1.00 94.56 109 GLU A O 1
ATOM 885 N N . SER A 1 110 ? -6.376 8.281 13.936 1.00 94.94 110 SER A N 1
ATOM 886 C CA . SER A 1 110 ? -5.364 8.978 13.131 1.00 94.94 110 SER A CA 1
ATOM 887 C C . SER A 1 110 ? -5.616 8.782 11.630 1.00 94.94 110 SER A C 1
ATOM 889 O O . SER A 1 110 ? -5.614 9.747 10.861 1.00 94.94 110 SER A O 1
ATOM 891 N N . LEU A 1 111 ? -5.959 7.556 11.215 1.00 94.38 111 LEU A N 1
ATOM 892 C CA . LEU A 1 111 ? -6.331 7.248 9.832 1.00 94.38 111 LEU A CA 1
ATOM 893 C C . LEU A 1 111 ? -7.546 8.046 9.365 1.00 94.38 111 LEU A C 1
ATOM 895 O O . LEU A 1 111 ? -7.531 8.598 8.265 1.00 94.38 111 LEU A O 1
ATOM 899 N N . ARG A 1 112 ? -8.573 8.165 10.210 1.00 93.50 112 ARG A N 1
ATOM 900 C CA . ARG A 1 112 ? -9.771 8.965 9.918 1.00 93.50 112 ARG A CA 1
ATOM 901 C C . ARG A 1 112 ? -9.460 10.457 9.756 1.00 93.50 112 ARG A C 1
ATOM 903 O O . ARG A 1 112 ? -10.175 11.163 9.051 1.00 93.50 112 ARG A O 1
ATOM 910 N N . GLN A 1 113 ? -8.386 10.933 10.382 1.00 95.62 113 GLN A N 1
ATOM 911 C CA . GLN A 1 113 ? -7.862 12.292 10.215 1.00 95.62 113 GLN A CA 1
ATOM 912 C C . GLN A 1 113 ? -6.953 12.436 8.982 1.00 95.62 113 GLN A C 1
ATOM 914 O O . GLN A 1 113 ? -6.384 13.501 8.766 1.00 95.62 113 GLN A O 1
ATOM 919 N N . GLY A 1 114 ? -6.825 11.389 8.161 1.00 95.81 114 GLY A N 1
ATOM 920 C CA . GLY A 1 114 ? -6.013 11.392 6.948 1.00 95.81 114 GLY A CA 1
ATOM 921 C C . GLY A 1 114 ? -4.530 11.123 7.191 1.00 95.81 114 GLY A C 1
ATOM 922 O O . GLY A 1 114 ? -3.709 11.514 6.363 1.00 95.81 114 GLY A O 1
ATOM 923 N N . LYS A 1 115 ? -4.171 10.464 8.299 1.00 96.44 115 LYS A N 1
ATOM 924 C CA . LYS A 1 115 ? -2.780 10.147 8.655 1.00 96.44 115 LYS A CA 1
ATOM 925 C C . LYS A 1 115 ? -2.536 8.650 8.670 1.00 96.44 115 LYS A C 1
ATOM 927 O O . LYS A 1 115 ? -3.292 7.894 9.265 1.00 96.44 115 LYS A O 1
ATOM 932 N N . LEU A 1 116 ? -1.443 8.207 8.065 1.00 95.19 116 LEU A N 1
ATOM 933 C CA . LEU A 1 116 ? -1.083 6.792 8.025 1.00 95.19 116 LEU A CA 1
ATOM 934 C C . LEU A 1 116 ? 0.307 6.583 8.621 1.00 95.19 116 LEU A C 1
ATOM 936 O O . LEU A 1 116 ? 1.215 7.378 8.385 1.00 95.19 116 LEU A O 1
ATOM 940 N N . ARG A 1 117 ? 0.479 5.499 9.384 1.00 94.06 117 ARG A N 1
ATOM 941 C CA . ARG A 1 117 ? 1.762 5.103 9.973 1.00 94.06 117 ARG A CA 1
ATOM 942 C C . ARG A 1 117 ? 2.602 4.339 8.945 1.00 94.06 117 ARG A C 1
ATOM 944 O O . ARG A 1 117 ? 2.416 3.144 8.736 1.00 94.06 117 ARG A O 1
ATOM 951 N N . TYR A 1 118 ? 3.549 5.022 8.317 1.00 94.94 118 TYR A N 1
ATOM 952 C CA . TYR A 1 118 ? 4.484 4.452 7.351 1.00 94.94 118 TYR A CA 1
ATOM 953 C C . TYR A 1 118 ? 5.551 3.612 8.048 1.00 94.94 118 TYR A C 1
ATOM 955 O O . TYR A 1 118 ? 6.144 4.037 9.050 1.00 94.94 118 TYR A O 1
ATOM 963 N N . PHE A 1 119 ? 5.812 2.420 7.500 1.00 93.94 119 PHE A N 1
ATOM 964 C CA . PHE A 1 119 ? 6.850 1.495 7.962 1.00 93.94 119 PHE A CA 1
ATOM 965 C C . PHE A 1 119 ? 6.773 1.210 9.471 1.00 93.94 119 PHE A C 1
ATOM 967 O O . PHE A 1 119 ? 7.796 1.063 10.140 1.00 93.94 119 PHE A O 1
ATOM 974 N N . ALA A 1 120 ? 5.551 1.201 10.017 1.00 90.19 120 ALA A N 1
ATOM 975 C CA . ALA A 1 120 ? 5.252 1.053 11.443 1.00 90.19 120 ALA A CA 1
ATOM 976 C C . ALA A 1 120 ? 5.908 2.100 12.375 1.00 90.19 120 ALA A C 1
ATOM 978 O O . ALA A 1 120 ? 5.906 1.920 13.594 1.00 90.19 120 ALA A O 1
ATOM 979 N N . ARG A 1 121 ? 6.461 3.207 11.849 1.00 91.31 121 ARG A N 1
ATOM 980 C CA . ARG A 1 121 ? 7.277 4.136 12.652 1.00 91.31 121 ARG A CA 1
ATOM 981 C C . ARG A 1 121 ? 6.936 5.613 12.506 1.00 91.31 121 ARG A C 1
ATOM 983 O O . ARG A 1 121 ? 6.960 6.305 13.517 1.00 91.31 121 ARG A O 1
ATOM 990 N N . VAL A 1 122 ? 6.652 6.094 11.299 1.00 94.25 122 VAL A N 1
ATOM 991 C CA . VAL A 1 122 ? 6.523 7.536 11.022 1.00 94.25 122 VAL A CA 1
ATOM 992 C C . VAL A 1 122 ? 5.133 7.844 10.488 1.00 94.25 122 VAL A C 1
ATOM 994 O O . VAL A 1 122 ? 4.651 7.131 9.618 1.00 94.25 122 VAL A O 1
ATOM 997 N N . ASP A 1 123 ? 4.490 8.894 10.990 1.00 94.75 123 ASP A N 1
ATOM 998 C CA . ASP A 1 123 ? 3.188 9.333 10.485 1.00 94.75 123 ASP A CA 1
ATOM 999 C C . ASP A 1 123 ? 3.349 10.204 9.232 1.00 94.75 123 ASP A C 1
ATOM 1001 O O . ASP A 1 123 ? 4.181 11.111 9.202 1.00 94.75 123 ASP A O 1
ATOM 1005 N N . GLY A 1 124 ? 2.557 9.916 8.199 1.00 95.81 124 GLY A N 1
ATOM 1006 C CA . GLY A 1 124 ? 2.465 10.702 6.970 1.00 95.81 124 GLY A CA 1
ATOM 1007 C C . GLY A 1 124 ? 1.043 11.211 6.740 1.00 95.81 124 GLY A C 1
ATOM 1008 O O . GLY A 1 124 ? 0.084 10.452 6.884 1.00 95.81 124 GLY A O 1
ATOM 1009 N N . GLU A 1 125 ? 0.920 12.482 6.356 1.00 96.88 125 GLU A N 1
ATOM 1010 C CA . GLU A 1 125 ? -0.346 13.123 5.974 1.00 96.88 125 GLU A CA 1
ATOM 1011 C C . GLU A 1 125 ? -0.730 12.671 4.557 1.00 96.88 125 GLU A C 1
ATOM 1013 O O . GLU A 1 125 ? -0.138 13.108 3.572 1.00 96.88 125 GLU A O 1
ATOM 1018 N N . VAL A 1 126 ? -1.689 11.753 4.450 1.00 95.50 126 VAL A N 1
ATOM 1019 C CA . VAL A 1 126 ? -2.105 11.134 3.178 1.00 95.50 126 VAL A CA 1
ATOM 1020 C C . VAL A 1 126 ? -3.481 11.592 2.698 1.00 95.50 126 VAL A C 1
ATOM 1022 O O . VAL A 1 126 ? -3.802 11.392 1.529 1.00 95.50 126 VAL A O 1
ATOM 1025 N N . GLY A 1 127 ? -4.279 12.217 3.567 1.00 94.50 127 GLY A N 1
ATOM 1026 C CA . GLY A 1 127 ? -5.668 12.583 3.288 1.00 94.50 127 GLY A CA 1
ATOM 1027 C C . GLY A 1 127 ? -6.647 11.415 3.451 1.00 94.50 127 GLY A C 1
ATOM 1028 O O . GLY A 1 127 ? -6.266 10.293 3.787 1.00 94.50 127 GLY A O 1
ATOM 1029 N N . PHE A 1 128 ? -7.936 11.688 3.242 1.00 91.44 128 PHE A N 1
ATOM 1030 C CA . PHE A 1 128 ? -9.000 10.687 3.328 1.00 91.44 128 PHE A CA 1
ATOM 1031 C C . PHE A 1 128 ? -10.055 10.943 2.229 1.00 91.44 128 PHE A C 1
ATOM 1033 O O . PHE A 1 128 ? -10.848 11.877 2.367 1.00 91.44 128 PHE A O 1
ATOM 1040 N N . PRO A 1 129 ? -10.070 10.163 1.125 1.00 91.00 129 PRO A N 1
ATOM 1041 C CA . PRO A 1 129 ? -9.224 8.995 0.850 1.00 91.00 129 PRO A CA 1
ATOM 1042 C C . PRO A 1 129 ? -7.736 9.353 0.639 1.00 91.00 129 PRO A C 1
ATOM 1044 O O . PRO A 1 129 ? -7.442 10.494 0.279 1.00 91.00 129 PRO A O 1
ATOM 1047 N N . PRO A 1 130 ? -6.802 8.398 0.832 1.00 91.94 130 PRO A N 1
ATOM 1048 C CA . PRO A 1 130 ? -5.376 8.628 0.599 1.00 91.94 130 PRO A CA 1
ATOM 1049 C C . PRO A 1 130 ? -5.057 9.056 -0.845 1.00 91.94 130 PRO A C 1
ATOM 1051 O O . PRO A 1 130 ? -5.601 8.479 -1.790 1.00 91.94 130 PRO A O 1
ATOM 1054 N N . ASP A 1 131 ? -4.125 9.997 -1.043 1.00 93.69 131 ASP A N 1
ATOM 1055 C CA . ASP A 1 131 ? -3.522 10.237 -2.366 1.00 93.69 131 ASP A CA 1
ATOM 1056 C C . ASP A 1 131 ? -2.564 9.091 -2.722 1.00 93.69 131 ASP A C 1
ATOM 1058 O O . ASP A 1 131 ? -1.382 9.106 -2.380 1.00 93.69 131 ASP A O 1
ATOM 1062 N N . TRP A 1 132 ? -3.078 8.091 -3.439 1.00 92.50 132 TRP A N 1
ATOM 1063 C CA . TRP A 1 132 ? -2.352 6.873 -3.824 1.00 92.50 132 TRP A CA 1
ATOM 1064 C C . TRP A 1 132 ? -1.107 7.105 -4.693 1.00 92.50 132 TRP A C 1
ATOM 1066 O O . TRP A 1 132 ? -0.307 6.186 -4.869 1.00 92.50 132 TRP A O 1
ATOM 1076 N N . HIS A 1 133 ? -0.938 8.309 -5.244 1.00 93.81 133 HIS A N 1
ATOM 1077 C CA . HIS A 1 133 ? 0.207 8.684 -6.075 1.00 93.81 133 HIS A CA 1
ATOM 1078 C C . HIS A 1 133 ? 1.140 9.688 -5.387 1.00 93.81 133 HIS A C 1
ATOM 1080 O O . HIS A 1 133 ? 2.188 10.022 -5.944 1.00 93.81 133 HIS A O 1
ATOM 1086 N N . GLY A 1 134 ? 0.768 10.187 -4.209 1.00 94.94 134 GLY A N 1
ATOM 1087 C CA . GLY A 1 134 ? 1.503 11.210 -3.481 1.00 94.94 134 GLY A CA 1
ATOM 1088 C C . GLY A 1 134 ? 2.538 10.625 -2.528 1.00 94.94 134 GLY A C 1
ATOM 1089 O O . GLY A 1 134 ? 2.295 9.646 -1.827 1.00 94.94 134 GLY A O 1
ATOM 1090 N N . ASN A 1 135 ? 3.707 11.255 -2.470 1.00 95.88 135 ASN A N 1
ATOM 1091 C CA . ASN A 1 135 ? 4.654 11.058 -1.384 1.00 95.88 135 ASN A CA 1
ATOM 1092 C C . ASN A 1 135 ? 4.352 12.085 -0.275 1.00 95.88 135 ASN A C 1
ATOM 1094 O O . ASN A 1 135 ? 4.609 13.274 -0.483 1.00 95.88 135 ASN A O 1
ATOM 1098 N N . PRO A 1 136 ? 3.862 11.669 0.908 1.00 95.75 136 PRO A N 1
ATOM 1099 C CA . PRO A 1 136 ? 3.459 12.604 1.961 1.00 95.75 136 PRO A CA 1
ATOM 1100 C C . PRO A 1 136 ? 4.638 13.346 2.607 1.00 95.75 136 PRO A C 1
ATOM 1102 O O . PRO A 1 136 ? 4.434 14.352 3.276 1.00 95.75 136 PRO A O 1
ATOM 1105 N N . PHE A 1 137 ? 5.876 12.873 2.421 1.00 95.94 137 PHE A N 1
ATOM 1106 C CA . PHE A 1 137 ? 7.067 13.468 3.035 1.00 95.94 137 PHE A CA 1
ATOM 1107 C C . PHE A 1 137 ? 7.766 14.487 2.134 1.00 95.94 137 PHE A C 1
ATOM 1109 O O . PHE A 1 137 ? 8.453 15.372 2.634 1.00 95.94 137 PHE A O 1
ATOM 1116 N N . SER A 1 138 ? 7.620 14.362 0.813 1.00 94.88 138 SER A N 1
ATOM 1117 C CA . SER A 1 138 ? 8.220 15.290 -0.155 1.00 94.88 138 SER A CA 1
ATOM 1118 C C . SER A 1 138 ? 7.202 16.148 -0.905 1.00 94.88 138 SER A C 1
ATOM 1120 O O . SER A 1 138 ? 7.598 17.098 -1.576 1.00 94.88 138 SER A O 1
ATOM 1122 N N . GLY A 1 139 ? 5.911 15.802 -0.853 1.00 93.81 139 GLY A N 1
ATOM 1123 C CA . GLY A 1 139 ? 4.850 16.431 -1.646 1.00 93.81 139 GLY A CA 1
ATOM 1124 C C . GLY A 1 139 ? 4.904 16.103 -3.144 1.00 93.81 139 GLY A C 1
ATOM 1125 O O . GLY A 1 139 ? 4.050 16.551 -3.907 1.00 93.81 139 GLY A O 1
ATOM 1126 N N . VAL A 1 140 ? 5.892 15.320 -3.592 1.00 94.69 140 VAL A N 1
ATOM 1127 C CA . VAL A 1 140 ? 6.026 14.916 -4.995 1.00 94.69 140 VAL A CA 1
ATOM 1128 C C . VAL A 1 140 ? 4.987 13.846 -5.320 1.00 94.69 140 VAL A C 1
ATOM 1130 O O . VAL A 1 140 ? 4.774 12.919 -4.540 1.00 94.69 140 VAL A O 1
ATOM 1133 N N . ARG A 1 141 ? 4.366 13.948 -6.497 1.00 95.19 141 ARG A N 1
ATOM 1134 C CA . ARG A 1 141 ? 3.385 12.976 -6.991 1.00 95.19 141 ARG A CA 1
ATOM 1135 C C . ARG A 1 141 ? 3.946 12.195 -8.172 1.00 95.19 141 ARG A C 1
ATOM 1137 O O . ARG A 1 141 ? 4.561 12.778 -9.066 1.00 95.19 141 ARG A O 1
ATOM 1144 N N . ALA A 1 142 ? 3.726 10.885 -8.179 1.00 94.62 142 ALA A N 1
ATOM 1145 C CA . ALA A 1 142 ? 4.013 10.036 -9.326 1.00 94.62 142 ALA A CA 1
ATOM 1146 C C . ALA A 1 142 ? 2.941 10.215 -10.424 1.00 94.62 142 ALA A C 1
ATOM 1148 O O . ALA A 1 142 ? 1.778 10.482 -10.117 1.00 94.62 142 ALA A O 1
ATOM 1149 N N . PRO A 1 143 ? 3.304 10.057 -11.707 1.00 94.06 143 PRO A N 1
ATOM 1150 C CA . PRO A 1 143 ? 2.373 10.187 -12.822 1.00 94.06 143 PRO A CA 1
ATOM 1151 C C . PRO A 1 143 ? 1.333 9.062 -12.808 1.00 94.06 143 PRO A C 1
ATOM 1153 O O . PRO A 1 143 ? 1.656 7.909 -12.518 1.00 94.06 143 PRO A O 1
ATOM 1156 N N . VAL A 1 144 ? 0.089 9.410 -13.140 1.00 91.44 144 VAL A N 1
ATOM 1157 C CA . VAL A 1 144 ? -1.076 8.501 -13.132 1.00 91.44 144 VAL A CA 1
ATOM 1158 C C . VAL A 1 144 ? -1.301 7.818 -14.483 1.00 91.44 144 VAL A C 1
ATOM 1160 O O . VAL A 1 144 ? -1.899 6.753 -14.558 1.00 91.44 144 VAL A O 1
ATOM 1163 N N . ASP A 1 145 ? -0.800 8.428 -15.553 1.00 91.50 145 ASP A N 1
ATOM 1164 C CA . ASP A 1 145 ? -1.009 8.063 -16.955 1.00 91.50 145 ASP A CA 1
ATOM 1165 C C . ASP A 1 145 ? 0.159 7.251 -17.544 1.00 91.50 145 ASP A C 1
ATOM 1167 O O . ASP A 1 145 ? 0.101 6.771 -18.680 1.00 91.50 145 ASP A O 1
ATOM 1171 N N . LEU A 1 146 ? 1.233 7.057 -16.773 1.00 92.19 146 LEU A N 1
ATOM 1172 C CA . LEU A 1 146 ? 2.369 6.241 -17.184 1.00 92.19 146 LEU A CA 1
ATOM 1173 C C . LEU A 1 146 ? 2.236 4.798 -16.704 1.00 92.19 146 LEU A C 1
ATOM 1175 O O . LEU A 1 146 ? 2.010 4.513 -15.533 1.00 92.19 146 LEU A O 1
ATOM 1179 N N . HIS A 1 14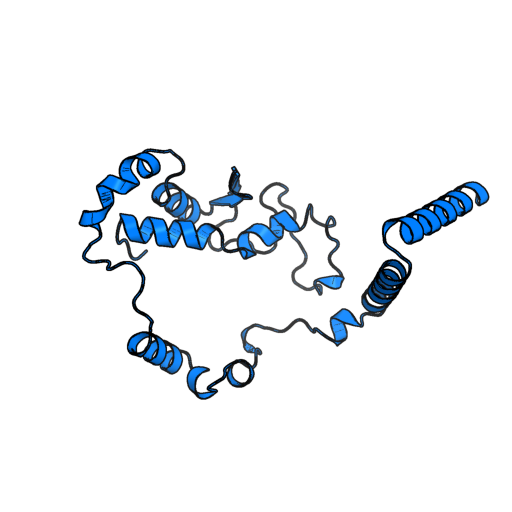7 ? 2.527 3.863 -17.609 1.00 93.12 147 HIS A N 1
ATOM 1180 C CA . HIS A 1 147 ? 2.717 2.462 -17.243 1.00 93.12 147 HIS A CA 1
ATOM 1181 C C . HIS A 1 147 ? 3.838 2.329 -16.197 1.00 93.12 147 HIS A C 1
ATOM 1183 O O . HIS A 1 147 ? 4.928 2.869 -16.401 1.00 93.12 147 HIS A O 1
ATOM 1189 N N . TRP A 1 148 ? 3.617 1.548 -15.135 1.00 90.38 148 TRP A N 1
ATOM 1190 C CA . TRP A 1 148 ? 4.540 1.386 -13.998 1.00 90.38 148 TRP A CA 1
ATOM 1191 C C . TRP A 1 148 ? 5.990 1.096 -14.412 1.00 90.38 148 TRP A C 1
ATOM 1193 O O . TRP A 1 148 ? 6.922 1.615 -13.813 1.00 90.38 148 TRP A O 1
ATOM 1203 N N . SER A 1 149 ? 6.212 0.356 -15.506 1.00 91.88 149 SER A N 1
ATOM 1204 C CA . SER A 1 149 ? 7.566 0.051 -16.007 1.00 91.88 149 SER A CA 1
ATOM 1205 C C . SER A 1 149 ? 8.330 1.263 -16.568 1.00 91.88 149 SER A C 1
ATOM 1207 O O . SER A 1 149 ? 9.454 1.110 -17.048 1.00 91.88 149 SER A O 1
ATOM 1209 N N . ARG A 1 150 ? 7.694 2.435 -16.646 1.00 92.06 150 ARG A N 1
ATOM 1210 C CA . ARG A 1 150 ? 8.277 3.716 -17.072 1.00 92.06 150 ARG A CA 1
ATOM 1211 C C . ARG A 1 150 ? 8.540 4.648 -15.894 1.00 92.06 150 ARG A C 1
ATOM 1213 O O . ARG A 1 150 ? 9.197 5.667 -16.087 1.00 92.06 150 ARG A O 1
ATOM 1220 N N . ILE A 1 151 ? 8.042 4.301 -14.714 1.00 91.88 151 ILE A N 1
ATOM 1221 C CA . ILE A 1 151 ? 8.248 5.047 -13.481 1.00 91.88 151 ILE A CA 1
ATOM 1222 C C . ILE A 1 151 ? 9.521 4.490 -12.845 1.00 91.88 151 ILE A C 1
ATOM 1224 O O . ILE A 1 151 ? 9.635 3.290 -12.615 1.00 91.88 151 ILE A O 1
ATOM 1228 N N . GLY A 1 152 ? 10.519 5.348 -12.641 1.00 91.50 152 GLY A N 1
ATOM 1229 C CA . GLY A 1 152 ? 11.759 4.939 -11.986 1.00 91.50 152 GLY A CA 1
ATOM 1230 C C . GLY A 1 152 ? 11.575 4.831 -10.475 1.00 91.50 152 GLY A C 1
ATOM 1231 O O . GLY A 1 152 ? 10.928 5.693 -9.884 1.00 91.50 152 GLY A O 1
ATOM 1232 N N . ASP A 1 153 ? 12.224 3.845 -9.855 1.00 92.00 153 ASP A N 1
ATOM 1233 C CA . ASP A 1 153 ? 12.142 3.554 -8.412 1.00 92.00 153 ASP A CA 1
ATOM 1234 C C . ASP A 1 153 ? 12.452 4.757 -7.501 1.00 92.00 153 ASP A C 1
ATOM 1236 O O . ASP A 1 153 ? 12.005 4.795 -6.359 1.00 92.00 153 ASP A O 1
ATOM 1240 N N . PHE A 1 154 ? 13.219 5.733 -8.000 1.00 94.62 154 PHE A N 1
ATOM 1241 C CA . PHE A 1 154 ? 13.610 6.950 -7.278 1.00 94.62 154 PHE A CA 1
ATOM 1242 C C . PHE A 1 154 ? 13.202 8.245 -7.999 1.00 94.62 154 PHE A C 1
ATOM 1244 O O . PHE A 1 154 ? 13.638 9.328 -7.617 1.00 94.62 154 PHE A O 1
ATOM 1251 N N . GLY A 1 155 ? 12.406 8.153 -9.072 1.00 89.81 155 GLY A N 1
ATOM 1252 C CA . GLY A 1 155 ? 12.066 9.305 -9.918 1.00 89.81 155 GLY A CA 1
ATOM 1253 C C . GLY A 1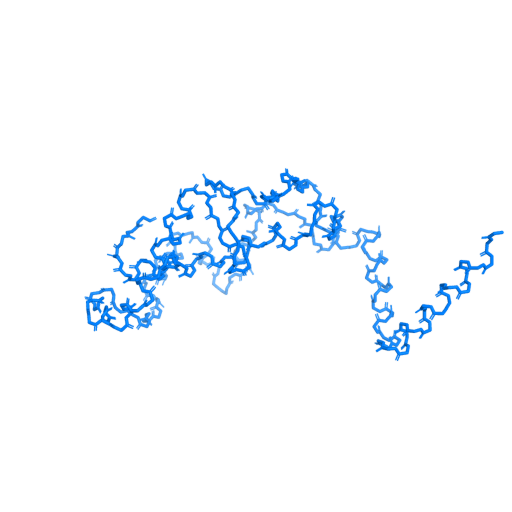 155 ? 11.184 10.350 -9.226 1.00 89.81 155 GLY A C 1
ATOM 1254 O O . GLY A 1 155 ? 11.226 11.518 -9.595 1.00 89.81 155 GLY A O 1
ATOM 1255 N N . PHE A 1 156 ? 10.427 9.932 -8.208 1.00 93.06 156 PHE A N 1
ATOM 1256 C CA . PHE A 1 156 ? 9.460 10.751 -7.467 1.00 93.06 156 PHE A CA 1
ATOM 1257 C C . PHE A 1 156 ? 9.669 10.605 -5.944 1.00 93.06 156 PHE A C 1
ATOM 1259 O O . PHE A 1 156 ? 8.725 10.599 -5.155 1.00 93.06 156 PHE A O 1
ATOM 1266 N N . GLY A 1 157 ? 10.931 10.434 -5.530 1.00 92.69 157 GLY A N 1
ATOM 1267 C CA . GLY A 1 157 ? 11.302 9.882 -4.222 1.00 92.69 157 GLY A CA 1
ATOM 1268 C C . GLY A 1 157 ? 11.368 8.350 -4.251 1.00 92.69 157 GLY A C 1
ATOM 1269 O O . GLY A 1 157 ? 11.125 7.748 -5.296 1.00 92.69 157 GLY A O 1
ATOM 1270 N N . ASP A 1 158 ? 11.725 7.712 -3.129 1.00 94.12 158 ASP A N 1
ATOM 1271 C CA . ASP A 1 158 ? 11.703 6.242 -3.032 1.00 94.12 158 ASP A CA 1
ATOM 1272 C C . ASP A 1 158 ? 10.264 5.745 -3.222 1.00 94.12 158 ASP A C 1
ATOM 1274 O O . ASP A 1 158 ? 9.377 6.048 -2.420 1.00 94.12 158 ASP A O 1
ATOM 1278 N N . ILE A 1 159 ? 10.043 4.967 -4.281 1.00 93.31 159 ILE A N 1
ATOM 1279 C CA . ILE A 1 159 ? 8.735 4.433 -4.660 1.00 93.31 159 ILE A CA 1
ATOM 1280 C C . ILE A 1 159 ? 8.074 3.631 -3.533 1.00 93.31 159 ILE A C 1
ATOM 1282 O O . ILE A 1 159 ? 6.849 3.566 -3.458 1.00 93.31 159 ILE A O 1
ATOM 1286 N N . LYS A 1 160 ? 8.863 3.067 -2.605 1.00 94.69 160 LYS A N 1
ATOM 1287 C CA . LYS A 1 160 ? 8.328 2.347 -1.443 1.00 94.69 160 LYS A CA 1
ATOM 1288 C C . LYS A 1 160 ? 7.470 3.231 -0.550 1.00 94.69 160 LYS A C 1
ATOM 1290 O O . LYS A 1 160 ? 6.575 2.695 0.087 1.00 94.69 160 LYS A O 1
ATOM 1295 N N . VAL A 1 161 ? 7.728 4.540 -0.509 1.00 95.94 161 VAL A N 1
ATOM 1296 C CA . VAL A 1 161 ? 6.866 5.485 0.205 1.00 95.94 161 VAL A CA 1
ATOM 1297 C C . VAL A 1 161 ? 5.492 5.499 -0.463 1.00 95.94 161 VAL A C 1
ATOM 1299 O O . VAL A 1 161 ? 4.508 5.154 0.169 1.00 95.94 161 VAL A O 1
ATOM 1302 N N . ILE A 1 162 ? 5.418 5.763 -1.766 1.00 95.12 162 ILE A N 1
ATOM 1303 C CA . ILE A 1 162 ? 4.140 5.798 -2.504 1.00 95.12 162 ILE A CA 1
ATOM 1304 C C . ILE A 1 162 ? 3.398 4.447 -2.421 1.00 95.12 162 ILE A C 1
ATOM 1306 O O . ILE A 1 162 ? 2.173 4.390 -2.348 1.00 95.12 162 ILE A O 1
ATOM 1310 N N . TRP A 1 163 ? 4.128 3.331 -2.396 1.00 94.06 163 TRP A N 1
ATOM 1311 C CA . TRP A 1 163 ? 3.537 1.996 -2.289 1.00 94.06 163 TRP A CA 1
ATOM 1312 C C . TRP A 1 163 ? 3.115 1.590 -0.875 1.00 94.06 163 TRP A C 1
ATOM 1314 O O . TRP A 1 163 ? 2.376 0.617 -0.741 1.00 94.06 163 TRP A O 1
ATOM 1324 N N . GLU A 1 164 ? 3.552 2.285 0.173 1.00 95.81 164 GLU A N 1
ATOM 1325 C CA . GLU A 1 164 ? 3.303 1.861 1.554 1.00 95.81 164 GLU A CA 1
ATOM 1326 C C . GLU A 1 164 ? 1.804 1.763 1.900 1.00 95.81 164 GLU A C 1
ATOM 1328 O O . GLU A 1 164 ? 1.399 0.721 2.426 1.00 95.81 164 GLU A O 1
ATOM 1333 N N . PRO A 1 165 ? 0.931 2.724 1.524 1.00 94.06 165 PRO A N 1
ATOM 1334 C CA . PRO A 1 165 ? -0.512 2.580 1.729 1.00 94.06 165 PRO A CA 1
ATOM 1335 C C . PRO A 1 165 ? -1.107 1.349 1.028 1.00 94.06 165 PRO A C 1
ATOM 1337 O O . PRO A 1 165 ? -2.006 0.702 1.561 1.00 94.06 165 PRO A O 1
ATOM 1340 N N . ASN A 1 166 ? -0.567 0.959 -0.133 1.00 92.56 166 ASN A N 1
ATOM 1341 C CA . ASN A 1 166 ? -1.032 -0.197 -0.909 1.00 92.56 166 ASN A CA 1
ATOM 1342 C C . ASN A 1 166 ? -0.673 -1.548 -0.262 1.00 92.56 166 ASN A C 1
ATOM 1344 O O . ASN A 1 166 ? -1.112 -2.596 -0.733 1.00 92.56 166 ASN A O 1
ATOM 1348 N N . ARG A 1 167 ? 0.105 -1.554 0.829 1.00 92.56 167 ARG A N 1
ATOM 1349 C CA . ARG A 1 167 ? 0.320 -2.753 1.654 1.00 92.56 167 ARG A CA 1
ATOM 1350 C C . ARG A 1 167 ? -0.831 -3.024 2.621 1.00 92.56 167 ARG A C 1
ATOM 1352 O O . ARG A 1 167 ? -0.819 -4.065 3.271 1.00 92.56 167 ARG A O 1
ATOM 1359 N N . PHE A 1 168 ? -1.788 -2.097 2.746 1.00 93.50 168 PHE A N 1
ATOM 1360 C CA . PHE A 1 168 ? -2.953 -2.209 3.629 1.00 93.50 168 PHE A CA 1
ATOM 1361 C C . PHE A 1 168 ? -2.602 -2.492 5.101 1.00 93.50 168 PHE A C 1
ATOM 1363 O O . PHE A 1 168 ? -3.374 -3.125 5.817 1.00 93.50 168 PHE A O 1
ATOM 1370 N N . GLY A 1 169 ? -1.453 -2.002 5.588 1.00 92.94 169 GLY A N 1
ATOM 1371 C CA . GLY A 1 169 ? -1.052 -2.173 6.993 1.00 92.94 169 GLY A CA 1
ATOM 1372 C C . GLY A 1 169 ? -2.101 -1.635 7.975 1.00 92.94 169 GLY A C 1
ATOM 1373 O O . GLY A 1 169 ? -2.442 -2.300 8.950 1.00 92.94 169 GLY A O 1
ATOM 1374 N N . PHE A 1 170 ? -2.710 -0.498 7.633 1.00 93.25 170 PHE A N 1
ATOM 1375 C CA . PHE A 1 170 ? -3.777 0.141 8.405 1.00 93.25 170 PHE A CA 1
ATOM 1376 C C . PHE A 1 170 ? -5.047 -0.717 8.552 1.00 93.25 170 PHE A C 1
ATOM 1378 O O . PHE A 1 170 ? -5.811 -0.521 9.493 1.00 93.25 170 PHE A O 1
ATOM 1385 N N . ALA A 1 171 ? -5.291 -1.693 7.666 1.00 94.94 171 ALA A N 1
ATOM 1386 C CA . ALA A 1 171 ? -6.453 -2.576 7.784 1.00 94.94 171 ALA A CA 1
ATOM 1387 C C . ALA A 1 171 ? -6.384 -3.429 9.062 1.00 94.94 171 ALA A C 1
ATOM 1389 O O . ALA A 1 171 ? -7.409 -3.707 9.684 1.00 94.94 171 ALA A O 1
ATOM 1390 N N . TYR A 1 172 ? -5.176 -3.805 9.495 1.00 92.75 172 TYR A N 1
ATOM 1391 C CA . TYR A 1 172 ? -4.987 -4.519 10.757 1.00 92.75 172 TYR A CA 1
ATOM 1392 C C . TYR A 1 172 ? -5.310 -3.638 11.962 1.00 92.75 172 TYR A C 1
ATOM 1394 O O . TYR A 1 172 ? -5.903 -4.131 12.921 1.00 92.75 172 TYR A O 1
ATOM 1402 N N . ASP A 1 173 ? -4.957 -2.354 11.909 1.00 93.06 173 ASP A N 1
ATOM 1403 C CA . ASP A 1 173 ? -5.268 -1.398 12.973 1.00 93.06 173 ASP A CA 1
ATOM 1404 C C . ASP A 1 173 ? -6.780 -1.205 13.095 1.00 93.06 173 ASP A C 1
ATOM 1406 O O . ASP A 1 173 ? -7.316 -1.332 14.195 1.00 93.06 173 ASP A O 1
ATOM 1410 N N . LEU A 1 174 ? -7.482 -1.048 11.966 1.00 94.44 174 LEU A N 1
ATOM 1411 C CA . LEU A 1 174 ? -8.945 -0.952 11.919 1.00 94.44 174 LEU A CA 1
ATOM 1412 C C . LEU A 1 174 ? -9.632 -2.194 12.496 1.00 94.44 174 LEU A C 1
ATOM 1414 O O . LEU A 1 174 ? -10.460 -2.079 13.395 1.00 94.44 174 LEU A O 1
ATOM 1418 N N . VAL A 1 175 ? -9.258 -3.400 12.056 1.00 92.25 175 VAL A N 1
ATOM 1419 C CA . VAL A 1 175 ? -9.860 -4.645 12.576 1.00 92.25 175 VAL A CA 1
ATOM 1420 C C . VAL A 1 175 ? -9.589 -4.809 14.074 1.00 92.25 175 VAL A C 1
ATOM 1422 O O . VAL A 1 175 ? -10.455 -5.252 14.833 1.00 92.25 175 VAL A O 1
ATOM 1425 N N . ARG A 1 176 ? -8.389 -4.441 14.537 1.00 91.12 176 ARG A N 1
ATOM 1426 C CA . ARG A 1 176 ? -8.037 -4.497 15.960 1.00 91.12 176 ARG A CA 1
ATOM 1427 C C . ARG A 1 176 ? -8.807 -3.460 16.773 1.00 91.12 176 ARG A C 1
ATOM 1429 O O . ARG A 1 176 ? -9.248 -3.811 17.870 1.00 91.12 176 ARG A O 1
ATOM 1436 N N . ALA A 1 177 ? -8.985 -2.247 16.253 1.00 92.69 177 ALA A N 1
ATOM 1437 C CA . ALA A 1 177 ? -9.797 -1.196 16.857 1.00 92.69 177 ALA A CA 1
ATOM 1438 C C . ALA A 1 177 ? -11.264 -1.628 16.944 1.00 92.69 177 ALA A C 1
ATOM 1440 O O . ALA A 1 177 ? -11.814 -1.663 18.043 1.00 92.69 177 ALA A O 1
ATOM 1441 N N . TYR A 1 178 ? -11.843 -2.111 15.842 1.00 91.88 178 TYR A N 1
ATOM 1442 C CA . TYR A 1 178 ? -13.186 -2.694 15.794 1.00 91.88 178 TYR A CA 1
ATOM 1443 C C . TYR A 1 178 ? -13.363 -3.809 16.829 1.00 91.88 178 TYR A C 1
ATOM 1445 O O . TYR A 1 178 ? -14.367 -3.894 17.543 1.00 91.88 178 TYR A O 1
ATOM 1453 N N . ARG A 1 179 ? -12.356 -4.677 16.983 1.00 88.00 179 ARG A N 1
ATOM 1454 C CA . ARG A 1 179 ? -12.403 -5.718 18.012 1.00 88.00 179 ARG A CA 1
ATOM 1455 C C . ARG A 1 179 ? -12.461 -5.133 19.422 1.00 88.00 179 ARG A C 1
ATOM 1457 O O . ARG A 1 179 ? -13.085 -5.765 20.263 1.00 88.00 179 ARG A O 1
ATOM 1464 N N . ARG A 1 180 ? -11.862 -3.975 19.693 1.00 89.00 180 ARG A N 1
ATOM 1465 C CA . ARG A 1 180 ? -11.849 -3.329 21.020 1.00 89.00 180 ARG A CA 1
ATOM 1466 C C . ARG A 1 180 ? -13.093 -2.493 21.293 1.00 89.00 180 ARG A C 1
ATOM 1468 O O . ARG A 1 180 ? -13.561 -2.480 22.426 1.00 89.00 180 ARG A O 1
ATOM 1475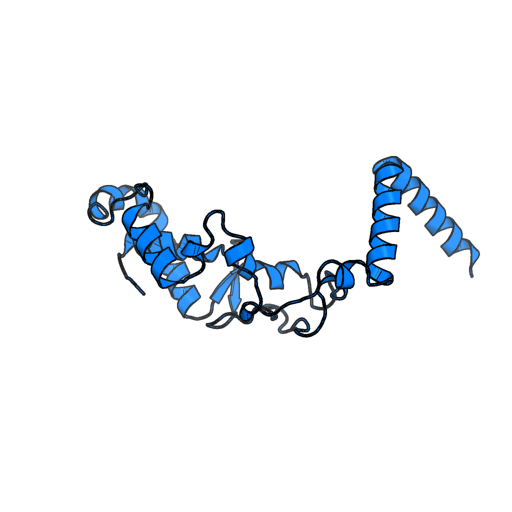 N N . THR A 1 181 ? -13.653 -1.851 20.274 1.00 89.75 181 THR A N 1
ATOM 1476 C CA . THR A 1 181 ? -14.756 -0.890 20.432 1.00 89.75 181 THR A CA 1
ATOM 1477 C C . THR A 1 181 ? -16.100 -1.456 19.978 1.00 89.75 181 THR A C 1
ATOM 1479 O O . THR A 1 181 ? -17.107 -1.287 20.659 1.00 89.75 181 THR A O 1
ATOM 1482 N N . GLY A 1 182 ? -16.116 -2.193 18.866 1.00 88.62 182 GLY A N 1
ATOM 1483 C CA . GLY A 1 182 ? -17.333 -2.554 18.136 1.00 88.62 182 GLY A CA 1
ATOM 1484 C C . GLY A 1 182 ? -17.966 -1.407 17.376 1.00 88.62 182 GLY A C 1
ATOM 1485 O O . GLY A 1 182 ? -19.150 -1.480 17.079 1.00 88.62 182 GLY A O 1
ATOM 1486 N N . ASP A 1 183 ? -17.198 -0.354 17.124 1.00 91.19 183 ASP A N 1
ATOM 1487 C CA . ASP A 1 183 ? -17.631 0.767 16.305 1.00 91.19 183 ASP A CA 1
ATOM 1488 C C . ASP A 1 183 ? -17.599 0.366 14.830 1.00 91.19 183 ASP A C 1
ATOM 1490 O O . ASP A 1 183 ? -16.542 0.009 14.327 1.00 91.19 183 ASP A O 1
ATOM 1494 N N . GLU A 1 184 ? -18.747 0.397 14.158 1.00 90.06 184 GLU A N 1
ATOM 1495 C CA . GLU A 1 184 ? -18.905 -0.011 12.751 1.00 90.06 184 GLU A CA 1
ATOM 1496 C C . GLU A 1 184 ? -18.361 1.020 11.740 1.00 90.06 184 GLU A C 1
ATOM 1498 O O . GLU A 1 184 ? -18.414 0.782 10.534 1.00 90.06 184 GLU A O 1
ATOM 1503 N N . ARG A 1 185 ? -17.894 2.181 12.214 1.00 86.06 185 ARG A N 1
ATOM 1504 C CA . ARG A 1 185 ? -17.308 3.251 11.390 1.00 86.06 185 ARG A CA 1
ATOM 1505 C C . ARG A 1 185 ? -15.847 2.979 11.048 1.00 86.06 185 ARG A C 1
ATOM 1507 O O . ARG A 1 185 ? -15.471 3.318 9.903 1.00 86.06 185 ARG A O 1
#